Protein AF-A0A2H0W066-F1 (afdb_monomer_lite)

Secondary structure (DSSP, 8-state):
-HHHHHHHHHHHHHHHHHTSS--------PPPHHHHHHHHHHHHHHHHHHHHHH-HHHHHHHHHHHHHHHHHHHHHHHHHHHHHH-SS---SSSSTT-TTSBSBTTB--TT---EE---SSS-----SSGGG--TTS---EE---TTTTT-TBTTSSS--BGGGSTT--S-SS----TT-----GGG--TT---EEEEEETTTTEEEEEE----HIIIIIS-HHHHSSSS-TTSEEEES-SSSS---S--

Organism: NCBI:txid1974526

Foldseek 3Di:
DVVVVVVVVVVVVVVVVVVVPPDPPPPCPDDDPVNVVVVVVVCVVVVVVVCVVPVVVLVVLVVLVVVVVVLLVLVQVQLVLQVVQDPDAFAQLLDPVVQQAAQDALDFAANHEKFKLAAQPDDWQPDQLFQPHDPGGDGYDYQHHNVACFPQCLSHSGNGNSCPRDVGTPDPTRDWRPPQPPPDSPPDDLPGFIKMKHAHRNVGWIKIKGAGDHCVCCPVVQQLVVCPADESGIHMDIPHRRRGHNGPRD

pLDDT: mean 82.99, std 13.24, range [47.25, 98.0]

Structure (mmCIF, N/CA/C/O backbone):
data_AF-A0A2H0W066-F1
#
_entry.id   AF-A0A2H0W066-F1
#
loop_
_atom_site.group_PDB
_atom_site.id
_atom_site.type_symbol
_atom_site.label_atom_id
_atom_site.label_alt_id
_atom_site.label_comp_id
_atom_site.label_asym_id
_atom_site.label_entity_id
_atom_site.label_seq_id
_atom_site.pdbx_PDB_ins_code
_atom_site.Cartn_x
_atom_site.Cartn_y
_atom_site.Cartn_z
_atom_site.occupancy
_atom_site.B_iso_or_equiv
_atom_site.auth_seq_id
_atom_site.auth_comp_id
_atom_site.auth_asym_id
_atom_site.auth_atom_id
_atom_site.pdbx_PDB_model_num
ATOM 1 N N . MET A 1 1 ? -93.832 -31.377 16.277 1.00 67.81 1 MET A N 1
ATOM 2 C CA . MET A 1 1 ? -93.420 -30.287 17.194 1.00 67.81 1 MET A CA 1
ATOM 3 C C . MET A 1 1 ? -92.293 -30.696 18.158 1.00 67.81 1 MET A C 1
ATOM 5 O O . MET A 1 1 ? -91.317 -29.969 18.263 1.00 67.81 1 MET A O 1
ATOM 9 N N . ILE A 1 2 ? -92.353 -31.875 18.796 1.00 76.88 2 ILE A N 1
ATOM 10 C CA . ILE A 1 2 ? -91.375 -32.318 19.820 1.00 76.88 2 ILE A CA 1
ATOM 11 C C . ILE A 1 2 ? -89.953 -32.570 19.267 1.00 76.88 2 ILE A C 1
ATOM 13 O O . ILE A 1 2 ? -88.973 -32.168 19.890 1.00 76.88 2 ILE A O 1
ATOM 17 N N . LYS A 1 3 ? -89.817 -33.154 18.064 1.00 74.88 3 LYS A N 1
ATOM 18 C CA . LYS A 1 3 ? -88.503 -33.450 17.448 1.00 74.88 3 LYS A CA 1
ATOM 19 C C . LYS A 1 3 ? -87.630 -32.205 17.209 1.00 74.88 3 LYS A C 1
ATOM 21 O O . LYS A 1 3 ? -86.420 -32.278 17.397 1.00 74.88 3 LYS A O 1
ATOM 26 N N . ASN A 1 4 ? -88.229 -31.061 16.861 1.00 71.44 4 ASN A N 1
ATOM 27 C CA . ASN A 1 4 ? -87.479 -29.811 16.676 1.00 71.44 4 ASN A CA 1
ATOM 28 C C . ASN A 1 4 ? -86.956 -29.255 18.002 1.00 71.44 4 ASN A C 1
ATOM 30 O O . ASN A 1 4 ? -85.814 -28.814 18.060 1.00 71.44 4 ASN A O 1
ATOM 34 N N . LYS A 1 5 ? -87.747 -29.358 19.074 1.00 77.44 5 LYS A N 1
ATOM 35 C CA . LYS A 1 5 ? -87.365 -28.869 20.405 1.00 77.44 5 LYS A CA 1
ATOM 36 C C . LYS A 1 5 ? -86.164 -29.639 20.973 1.00 77.44 5 LYS A C 1
ATOM 38 O O . LYS A 1 5 ? -85.272 -29.047 21.569 1.00 77.44 5 LYS A O 1
ATOM 43 N N . ILE A 1 6 ? -86.098 -30.948 20.713 1.00 81.81 6 ILE A N 1
ATOM 44 C CA . ILE A 1 6 ? -84.966 -31.805 21.108 1.00 81.81 6 ILE A CA 1
ATOM 45 C C . ILE A 1 6 ? -83.713 -31.487 20.280 1.00 81.81 6 ILE A C 1
ATOM 47 O O . ILE A 1 6 ? -82.622 -31.387 20.836 1.00 81.81 6 ILE A O 1
ATOM 51 N N . LYS A 1 7 ? -83.857 -31.280 18.963 1.00 82.56 7 LYS A N 1
ATOM 52 C CA . LYS A 1 7 ? -82.732 -30.923 18.083 1.00 82.56 7 LYS A CA 1
ATOM 53 C C . LYS A 1 7 ? -82.126 -29.571 18.466 1.00 82.56 7 LYS A C 1
ATOM 55 O O . LYS A 1 7 ? -80.908 -29.445 18.502 1.00 82.56 7 LYS A O 1
ATOM 60 N N . GLU A 1 8 ? -82.963 -28.598 18.812 1.00 82.00 8 GLU A N 1
ATOM 61 C CA . GLU A 1 8 ? -82.522 -27.279 19.267 1.00 82.00 8 GLU A CA 1
ATOM 62 C C . GLU A 1 8 ? -81.831 -27.348 20.639 1.00 82.00 8 GLU A C 1
ATOM 64 O O . GLU A 1 8 ? -80.808 -26.702 20.849 1.00 82.00 8 GLU A O 1
ATOM 69 N N . SER A 1 9 ? -82.322 -28.197 21.550 1.00 80.62 9 SER A N 1
ATOM 70 C CA . SER A 1 9 ? -81.688 -28.412 22.857 1.00 80.62 9 SER A CA 1
ATOM 71 C C . SER A 1 9 ? -80.337 -29.130 22.747 1.00 80.62 9 SER A C 1
ATOM 73 O O . SER A 1 9 ? -79.397 -28.768 23.448 1.00 80.62 9 SER A O 1
ATOM 75 N N . LEU A 1 10 ? -80.206 -30.114 21.849 1.00 81.81 10 LEU A N 1
ATOM 76 C CA . LEU A 1 10 ? -78.934 -30.790 21.556 1.00 81.81 10 LEU A CA 1
ATOM 77 C C . LEU A 1 10 ? -77.941 -29.866 20.849 1.00 81.81 10 LEU A C 1
ATOM 79 O O . LEU A 1 10 ? -76.743 -29.952 21.107 1.00 81.81 10 LEU A O 1
ATOM 83 N N . LEU A 1 11 ? -78.433 -28.982 19.976 1.00 80.88 11 LEU A N 1
ATOM 84 C CA . LEU A 1 11 ? -77.607 -27.970 19.328 1.00 80.88 11 LEU A CA 1
ATOM 85 C C . LEU A 1 11 ? -77.079 -26.977 20.364 1.00 80.88 11 LEU A C 1
ATOM 87 O O . LEU A 1 11 ? -75.885 -26.718 20.370 1.00 80.88 11 LEU A O 1
ATOM 91 N N . LYS A 1 12 ? -77.925 -26.511 21.294 1.00 79.69 12 LYS A N 1
ATOM 92 C CA . LYS A 1 12 ? -77.512 -25.635 22.403 1.00 79.69 12 LYS A CA 1
ATOM 93 C C . LYS A 1 12 ? -76.516 -26.315 23.347 1.00 79.69 12 LYS A C 1
ATOM 95 O O . LYS A 1 12 ? -75.553 -25.677 23.747 1.00 79.69 12 LYS A O 1
ATOM 100 N N . LEU A 1 13 ? -76.685 -27.610 23.630 1.00 79.12 13 LEU A N 1
ATOM 101 C CA . LEU A 1 13 ? -75.750 -28.380 24.462 1.00 79.12 13 LEU A CA 1
ATOM 102 C C . LEU A 1 13 ? -74.400 -28.633 23.763 1.00 79.12 13 LEU A C 1
ATOM 104 O O . LEU A 1 13 ? -73.351 -28.601 24.400 1.00 79.12 13 LEU A O 1
ATOM 108 N N . LYS A 1 14 ? -74.404 -28.881 22.444 1.00 76.62 14 LYS A N 1
ATOM 109 C CA . LYS A 1 14 ? -73.164 -28.967 21.654 1.00 76.62 14 LYS A CA 1
ATOM 110 C C . LYS A 1 14 ? -72.477 -27.609 21.552 1.00 76.62 14 LYS A C 1
ATOM 112 O O . LYS A 1 14 ? -71.261 -27.550 21.671 1.00 76.62 14 LYS A O 1
ATOM 117 N N . LEU A 1 15 ? -73.243 -26.532 21.391 1.00 71.44 15 LEU A N 1
ATOM 118 C CA . LEU A 1 15 ? -72.712 -25.173 21.326 1.00 71.44 15 LEU A CA 1
ATOM 119 C C . LEU A 1 15 ? -72.096 -24.749 22.667 1.00 71.44 15 LEU A C 1
ATOM 121 O O . LEU A 1 15 ? -71.018 -24.167 22.671 1.00 71.44 15 LEU A O 1
ATOM 125 N N . SER A 1 16 ? -72.714 -25.120 23.795 1.00 70.00 16 SER A N 1
ATOM 126 C CA . SER A 1 16 ? -72.159 -24.828 25.121 1.00 70.00 16 SER A CA 1
ATOM 127 C C . SER A 1 16 ? -70.885 -25.624 25.416 1.00 70.00 16 SER A C 1
ATOM 129 O O . SER A 1 16 ? -70.001 -25.114 26.094 1.00 70.00 16 SER A O 1
ATOM 131 N N . LYS A 1 17 ? -70.758 -26.858 24.901 1.00 68.31 17 LYS A N 1
ATOM 132 C CA . LYS A 1 17 ? -69.521 -27.650 25.026 1.00 68.31 17 LYS A CA 1
ATOM 133 C C . LYS A 1 17 ? -68.391 -27.131 24.133 1.00 68.31 17 LYS A C 1
ATOM 135 O O . LYS A 1 17 ? -67.253 -27.113 24.578 1.00 68.31 17 LYS A O 1
ATOM 140 N N . LEU A 1 18 ? -68.699 -26.630 22.934 1.00 62.72 18 LEU A N 1
ATOM 141 C CA . LEU A 1 18 ? -67.694 -26.044 22.033 1.00 62.72 18 LEU A CA 1
ATOM 142 C C . LEU A 1 18 ? -67.142 -24.695 22.525 1.00 62.72 18 LEU A C 1
ATOM 144 O O . LEU A 1 18 ? -66.042 -24.315 22.147 1.00 62.72 18 LEU A O 1
ATOM 148 N N . GLN A 1 19 ? -67.868 -23.981 23.389 1.00 66.25 19 GLN A N 1
ATOM 149 C CA . GLN A 1 19 ? -67.383 -22.742 24.016 1.00 66.25 19 GLN A CA 1
ATOM 150 C C . GLN A 1 19 ? -66.486 -22.985 25.243 1.00 66.25 19 GLN A C 1
ATOM 152 O O . GLN A 1 19 ? -65.900 -22.041 25.762 1.00 66.25 19 GLN A O 1
ATOM 157 N N . SER A 1 20 ? -66.366 -24.235 25.702 1.00 61.94 20 SER A N 1
ATOM 158 C CA . SER A 1 20 ? -65.625 -24.607 26.914 1.00 61.94 20 SER A CA 1
ATOM 159 C C . SER A 1 20 ? -64.227 -25.183 26.641 1.00 61.94 20 SER A C 1
ATOM 161 O O . SER A 1 20 ? -63.466 -25.347 27.588 1.00 61.94 20 SER A O 1
ATOM 163 N N . GLU A 1 21 ? -63.871 -25.502 25.392 1.00 62.16 21 GLU A N 1
ATOM 164 C CA . GLU A 1 21 ? -62.600 -26.176 25.042 1.00 62.16 21 GLU A CA 1
ATOM 165 C C . GLU A 1 21 ? -61.472 -25.215 24.605 1.00 62.16 21 GLU A C 1
ATOM 167 O O . GLU A 1 21 ? -60.414 -25.658 24.173 1.00 62.16 21 GLU A O 1
ATOM 172 N N . GLY A 1 22 ? -61.667 -23.897 24.721 1.00 58.12 22 GLY A N 1
ATOM 173 C CA . GLY A 1 22 ? -60.754 -22.881 24.177 1.00 58.12 22 GLY A CA 1
ATOM 174 C C . GLY A 1 22 ? -60.075 -21.957 25.191 1.00 58.12 22 GLY A C 1
ATOM 175 O O . GLY A 1 22 ? -59.693 -20.855 24.810 1.00 58.12 22 GLY A O 1
ATOM 176 N N . GLN A 1 23 ? -59.945 -22.335 26.465 1.00 61.06 23 GLN A N 1
ATOM 177 C CA . GLN A 1 23 ? -59.201 -21.539 27.450 1.00 61.06 23 GLN A CA 1
ATOM 178 C C . GLN A 1 23 ? -57.880 -22.222 27.798 1.00 61.06 23 GLN A C 1
ATOM 180 O O . GLN A 1 23 ? -57.727 -22.828 28.855 1.00 61.06 23 GLN A O 1
ATOM 185 N N . ASN A 1 24 ? -56.903 -22.084 26.900 1.00 60.44 24 ASN A N 1
ATOM 186 C CA . ASN A 1 24 ? -55.511 -22.088 27.330 1.00 60.44 24 ASN A CA 1
ATOM 187 C C . ASN A 1 24 ? -55.361 -20.867 28.241 1.00 60.44 24 ASN A C 1
ATOM 189 O O . ASN A 1 24 ? -55.348 -19.734 27.758 1.00 60.44 24 ASN A O 1
ATOM 193 N N . THR A 1 25 ? -55.324 -21.080 29.553 1.00 56.91 25 THR A N 1
ATOM 194 C CA . THR A 1 25 ? -54.863 -20.068 30.500 1.00 56.91 25 THR A CA 1
ATOM 195 C C . THR A 1 25 ? -53.392 -19.841 30.197 1.00 56.91 25 THR A C 1
ATOM 197 O O . THR A 1 25 ? -52.517 -20.517 30.732 1.00 56.91 25 THR A O 1
ATOM 200 N N . CYS A 1 26 ? -53.123 -18.927 29.268 1.00 64.19 26 CYS A N 1
ATOM 201 C CA . CYS A 1 26 ? -51.854 -18.237 29.254 1.00 64.19 26 CYS A CA 1
ATOM 202 C C . CYS A 1 26 ? -51.823 -17.520 30.604 1.00 64.19 26 CYS A C 1
ATOM 204 O O . CYS A 1 26 ? -52.557 -16.552 30.801 1.00 64.19 26 CYS A O 1
ATOM 206 N N . GLU A 1 27 ? -51.118 -18.089 31.582 1.00 65.31 27 GLU A N 1
ATOM 207 C CA . GLU A 1 27 ? -50.774 -17.345 32.783 1.00 65.31 27 GLU A CA 1
ATOM 208 C C . GLU A 1 27 ? -50.036 -16.106 32.286 1.00 65.31 27 GLU A C 1
ATOM 210 O O . GLU A 1 27 ? -48.942 -16.208 31.732 1.00 65.31 27 GLU A O 1
ATOM 215 N N . ASP A 1 28 ? -50.683 -14.946 32.386 1.00 65.44 28 ASP A N 1
ATOM 216 C CA . ASP A 1 28 ? -50.042 -13.663 32.140 1.00 65.44 28 ASP A CA 1
ATOM 217 C C . ASP A 1 28 ? -49.064 -13.456 33.298 1.00 65.44 28 ASP A C 1
ATOM 219 O O . ASP A 1 28 ? -49.379 -12.856 34.330 1.00 65.44 28 ASP A O 1
ATOM 223 N N . VAL A 1 29 ? -47.877 -14.048 33.165 1.00 72.25 29 VAL A N 1
ATOM 224 C CA . VAL A 1 29 ? -46.742 -13.796 34.045 1.00 72.25 29 VAL A CA 1
ATOM 225 C C . VAL A 1 29 ? -46.273 -12.379 33.720 1.00 72.25 29 VAL A C 1
ATOM 227 O O . VAL A 1 29 ? -45.401 -12.149 32.887 1.00 72.25 29 VAL A O 1
ATOM 230 N N . GLY A 1 30 ? -46.964 -11.399 34.295 1.00 74.62 30 GLY A N 1
ATOM 231 C CA . GLY A 1 30 ? -46.649 -9.992 34.113 1.00 74.62 30 GLY A CA 1
ATOM 232 C C . GLY A 1 30 ? -45.305 -9.671 34.759 1.00 74.62 30 GLY A C 1
ATOM 233 O O . GLY A 1 30 ? -45.106 -9.932 35.945 1.00 74.62 30 GLY A O 1
ATOM 234 N N . PHE A 1 31 ? -44.392 -9.075 33.992 1.00 79.94 31 PHE A N 1
ATOM 235 C CA . PHE A 1 31 ? -43.156 -8.511 34.532 1.00 79.94 31 PHE A CA 1
ATOM 236 C C . PHE A 1 31 ? -43.483 -7.443 35.577 1.00 79.94 31 PHE A C 1
ATOM 238 O O . PHE A 1 31 ? -44.312 -6.557 35.342 1.00 79.94 31 PHE A O 1
ATOM 245 N N . THR A 1 32 ? -42.825 -7.499 36.735 1.00 91.44 32 THR A N 1
ATOM 246 C CA . THR A 1 32 ? -43.014 -6.459 37.750 1.00 91.44 32 THR A CA 1
ATOM 247 C C . THR A 1 32 ? -42.293 -5.174 37.328 1.00 91.44 32 THR A C 1
ATOM 249 O O . THR A 1 32 ? -41.218 -5.209 36.728 1.00 91.44 32 THR A O 1
ATOM 252 N N . LEU A 1 33 ? -42.851 -4.005 37.666 1.00 90.12 33 LEU A N 1
ATOM 253 C CA . LEU A 1 33 ? -42.189 -2.716 37.401 1.00 90.12 33 LEU A CA 1
ATOM 254 C C . LEU A 1 33 ? -40.812 -2.623 38.081 1.00 90.12 33 LEU A C 1
ATOM 256 O O . LEU A 1 33 ? -39.897 -2.005 37.542 1.00 90.12 33 LEU A O 1
ATOM 260 N N . LEU A 1 34 ? -40.663 -3.258 39.248 1.00 92.75 34 LEU A N 1
ATOM 261 C CA . LEU A 1 34 ? -39.401 -3.331 39.984 1.00 92.75 34 LEU A CA 1
ATOM 262 C C . LEU A 1 34 ? -38.333 -4.104 39.203 1.00 92.75 34 LEU A C 1
ATOM 264 O O . LEU A 1 34 ? -37.177 -3.695 39.156 1.00 92.75 34 LEU A O 1
ATOM 268 N N . GLU A 1 35 ? -38.724 -5.206 38.578 1.00 91.31 35 GLU A N 1
ATOM 269 C CA . GLU A 1 35 ? -37.828 -6.064 37.811 1.00 91.31 35 GLU A CA 1
ATOM 270 C C . GLU A 1 35 ? -37.327 -5.352 36.554 1.00 91.31 35 GLU A C 1
ATOM 272 O O . GLU A 1 35 ? -36.122 -5.323 36.308 1.00 91.31 35 GLU A O 1
ATOM 277 N N . LEU A 1 36 ? -38.209 -4.641 35.842 1.00 91.69 36 LEU A N 1
ATOM 278 C CA . LEU A 1 36 ? -37.788 -3.792 34.725 1.00 91.69 36 LEU A CA 1
ATOM 279 C C . LEU A 1 36 ? -36.849 -2.662 35.186 1.00 91.69 36 LEU A C 1
ATOM 281 O O . LEU A 1 36 ? -35.853 -2.385 34.518 1.00 91.69 36 LEU A O 1
ATOM 285 N N . LEU A 1 37 ? -37.125 -2.039 36.338 1.00 93.31 37 LEU A N 1
ATOM 286 C CA . LEU A 1 37 ? -36.301 -0.961 36.895 1.00 93.31 37 LEU A CA 1
ATOM 287 C C . LEU A 1 37 ? -34.885 -1.437 37.258 1.00 93.31 37 LEU A C 1
ATOM 289 O O . LEU A 1 37 ? -33.902 -0.754 36.960 1.00 93.31 37 LEU A O 1
ATOM 293 N N . ILE A 1 38 ? -34.758 -2.612 37.873 1.00 95.62 38 ILE A N 1
ATOM 294 C CA . ILE A 1 38 ? -33.451 -3.188 38.213 1.00 95.62 38 ILE A CA 1
ATOM 295 C C . ILE A 1 38 ? -32.677 -3.544 36.936 1.00 95.62 38 ILE A C 1
ATOM 297 O O . ILE A 1 38 ? -31.485 -3.250 36.846 1.00 95.62 38 ILE A O 1
ATOM 301 N N . VAL A 1 39 ? -33.343 -4.096 35.918 1.00 96.12 39 VAL A N 1
ATOM 302 C CA . VAL A 1 39 ? -32.704 -4.471 34.647 1.00 96.12 39 VAL A CA 1
ATOM 303 C C . VAL A 1 39 ? -32.132 -3.255 33.920 1.00 96.12 39 VAL A C 1
ATOM 305 O O . VAL A 1 39 ? -30.953 -3.264 33.563 1.00 96.12 39 VAL A O 1
ATOM 308 N N . ILE A 1 40 ? -32.911 -2.180 33.750 1.00 95.62 40 ILE A N 1
ATOM 309 C CA . ILE A 1 40 ? -32.398 -0.964 33.093 1.00 95.62 40 ILE A CA 1
ATOM 310 C C . ILE A 1 40 ? -31.265 -0.317 33.902 1.00 95.62 40 ILE A C 1
ATOM 312 O O . ILE A 1 40 ? -30.329 0.225 33.315 1.00 95.62 40 ILE A O 1
ATOM 316 N N . SER A 1 41 ? -31.302 -0.432 35.236 1.00 96.50 41 SER A N 1
ATOM 317 C CA . SER A 1 41 ? -30.247 0.081 36.120 1.00 96.50 41 SER A CA 1
ATOM 318 C C . SER A 1 41 ? -28.935 -0.687 35.939 1.00 96.50 41 SER A C 1
ATOM 320 O O . SER A 1 41 ? -27.871 -0.080 35.821 1.00 96.50 41 SER A O 1
ATOM 322 N N . ILE A 1 42 ? -28.996 -2.021 35.860 1.00 96.75 42 ILE A N 1
ATOM 323 C CA . ILE A 1 42 ? -27.815 -2.864 35.631 1.00 96.75 42 ILE A CA 1
ATOM 324 C C . ILE A 1 42 ? -27.255 -2.637 34.221 1.00 96.75 42 ILE A C 1
ATOM 326 O O . ILE A 1 42 ? -26.044 -2.472 34.070 1.00 96.75 42 ILE A O 1
ATOM 330 N N . ILE A 1 43 ? -28.114 -2.565 33.197 1.00 96.44 43 ILE A N 1
ATOM 331 C CA . ILE A 1 43 ? -27.689 -2.301 31.813 1.00 96.44 43 ILE A CA 1
ATOM 332 C C . ILE A 1 43 ? -26.985 -0.943 31.714 1.00 96.44 43 ILE A C 1
ATOM 334 O O . ILE A 1 43 ? -25.950 -0.855 31.055 1.00 96.44 43 ILE A O 1
ATOM 338 N N . ALA A 1 44 ? -27.483 0.096 32.392 1.00 95.50 44 ALA A N 1
ATOM 339 C CA . ALA A 1 44 ? -26.849 1.415 32.390 1.00 95.50 44 ALA A CA 1
ATOM 340 C C . ALA A 1 44 ? -25.419 1.378 32.960 1.00 95.50 44 ALA A C 1
ATOM 342 O O . ALA A 1 44 ? -24.500 1.943 32.365 1.00 95.50 44 ALA A O 1
ATOM 343 N N . ILE A 1 45 ? -25.205 0.664 34.071 1.00 95.38 45 ILE A N 1
ATOM 344 C CA . ILE A 1 45 ? -23.879 0.537 34.693 1.00 95.38 45 ILE A CA 1
ATOM 345 C C . ILE A 1 45 ? -22.943 -0.292 33.805 1.00 95.38 45 ILE A C 1
ATOM 347 O O . ILE A 1 45 ? -21.829 0.142 33.517 1.00 95.38 45 ILE A O 1
ATOM 351 N N . LEU A 1 46 ? -23.394 -1.449 33.310 1.00 95.19 46 LEU A N 1
ATOM 352 C CA . LEU A 1 46 ? -22.568 -2.316 32.463 1.00 95.19 46 LEU A CA 1
ATOM 353 C C . LEU A 1 46 ? -22.191 -1.651 31.133 1.00 95.19 46 LEU A C 1
ATOM 355 O O . LEU A 1 46 ? -21.067 -1.819 30.661 1.00 95.19 46 LEU A O 1
ATOM 359 N N . SER A 1 47 ? -23.095 -0.859 30.552 1.00 91.69 47 SER A N 1
ATOM 360 C CA . SER A 1 47 ? -22.856 -0.190 29.267 1.00 91.69 47 SER A CA 1
ATOM 361 C C . SER A 1 47 ? -21.724 0.836 29.341 1.00 91.69 47 SER A C 1
ATOM 363 O O . SER A 1 47 ? -20.941 0.946 28.401 1.00 91.69 47 SER A O 1
ATOM 365 N N . THR A 1 48 ? -21.589 1.562 30.458 1.00 90.06 48 THR A N 1
ATOM 366 C CA . THR A 1 48 ? -20.503 2.548 30.614 1.00 90.06 48 THR A CA 1
ATOM 367 C C . THR A 1 48 ? -19.133 1.877 30.739 1.00 90.06 48 THR A C 1
ATOM 369 O O . THR A 1 48 ? -18.180 2.314 30.095 1.00 90.06 48 THR A O 1
ATOM 372 N N . ILE A 1 49 ? -19.043 0.771 31.487 1.00 91.06 49 ILE A N 1
ATOM 373 C CA . ILE A 1 49 ? -17.806 -0.014 31.644 1.00 91.06 49 ILE A CA 1
ATOM 374 C C . ILE A 1 49 ? -17.367 -0.613 30.301 1.00 91.06 49 ILE A C 1
ATOM 376 O O . ILE A 1 49 ? -16.185 -0.578 29.960 1.00 91.06 49 ILE A O 1
ATOM 380 N N . LEU A 1 50 ? -18.317 -1.125 29.514 1.00 87.19 50 LEU A N 1
ATOM 381 C CA . LEU A 1 50 ? -18.031 -1.789 28.244 1.00 87.19 50 LEU A CA 1
ATOM 382 C C . LEU A 1 50 ? -17.379 -0.855 27.212 1.00 87.19 50 LEU A C 1
ATOM 384 O O . LEU A 1 50 ? -16.446 -1.263 26.525 1.00 87.19 50 LEU A O 1
ATOM 388 N N . ILE A 1 51 ? -17.839 0.397 27.115 1.00 81.88 51 ILE A N 1
ATOM 389 C CA . ILE A 1 51 ? -17.303 1.372 26.149 1.00 81.88 51 ILE A CA 1
ATOM 390 C C . ILE A 1 51 ? -15.843 1.715 26.467 1.00 81.88 51 ILE A C 1
ATOM 392 O O . ILE A 1 51 ? -15.022 1.805 25.554 1.00 81.88 51 ILE A O 1
ATOM 396 N N . ILE A 1 52 ? -15.512 1.864 27.753 1.00 81.06 52 ILE A N 1
ATOM 397 C CA . ILE A 1 52 ? -14.142 2.147 28.202 1.00 81.06 52 ILE A CA 1
ATOM 398 C C . ILE A 1 52 ? -13.235 0.939 27.936 1.00 81.06 52 ILE A C 1
ATOM 400 O O . ILE A 1 52 ? -12.091 1.110 27.525 1.00 81.06 52 ILE A O 1
ATOM 404 N N . ALA A 1 53 ? -13.747 -0.279 28.131 1.00 80.44 53 ALA A N 1
ATOM 405 C CA . ALA A 1 53 ? -12.971 -1.503 27.963 1.00 80.44 53 ALA A CA 1
ATOM 406 C C . ALA A 1 53 ? -12.702 -1.875 26.492 1.00 80.44 53 ALA A C 1
ATOM 408 O O . ALA A 1 53 ? -11.626 -2.384 26.190 1.00 80.44 53 ALA A O 1
ATOM 409 N N . LEU A 1 54 ? -13.659 -1.657 25.580 1.00 80.00 54 LEU A N 1
ATOM 410 C CA . LEU A 1 54 ? -13.567 -2.157 24.199 1.00 80.00 54 LEU A CA 1
ATOM 411 C C . LEU A 1 54 ? -12.947 -1.191 23.184 1.00 80.00 54 LEU A C 1
ATOM 413 O O . LEU A 1 54 ? -12.716 -1.623 22.058 1.00 80.00 54 LEU A O 1
ATOM 417 N N . ASN A 1 55 ? -12.710 0.079 23.538 1.00 88.88 55 ASN A N 1
ATOM 418 C CA . ASN A 1 55 ? -12.209 1.133 22.640 1.00 88.88 55 ASN A CA 1
ATOM 419 C C . ASN A 1 55 ? -12.640 0.923 21.163 1.00 88.88 55 ASN A C 1
ATOM 421 O O . ASN A 1 55 ? -11.836 0.517 20.316 1.00 88.88 55 ASN A O 1
ATOM 425 N N . PRO A 1 56 ? -13.928 1.134 20.834 1.00 89.25 56 PRO A N 1
ATOM 426 C CA . PRO A 1 56 ? -14.478 0.769 19.527 1.00 89.25 56 PRO A CA 1
ATOM 427 C C . PRO A 1 56 ? -13.767 1.468 18.361 1.00 89.25 56 PRO A C 1
ATOM 429 O O . PRO A 1 56 ? -13.653 0.894 17.280 1.00 89.25 56 PRO A O 1
ATOM 432 N N . ALA A 1 57 ? -13.235 2.674 18.582 1.00 91.06 57 ALA A N 1
ATOM 433 C CA . ALA A 1 57 ? -12.444 3.389 17.587 1.00 91.06 57 ALA A CA 1
ATOM 434 C C . ALA A 1 57 ? -11.165 2.622 17.210 1.00 91.06 57 ALA A C 1
ATOM 436 O O . ALA A 1 57 ? -10.843 2.514 16.028 1.00 91.06 57 ALA A O 1
ATOM 437 N N . GLU A 1 58 ? -10.478 2.042 18.194 1.00 94.19 58 GLU A N 1
ATOM 438 C CA . GLU A 1 58 ? -9.276 1.235 17.972 1.00 94.19 58 GLU A CA 1
ATOM 439 C C . GLU A 1 58 ? -9.590 -0.073 17.243 1.00 94.19 58 GLU A C 1
ATOM 441 O O . GLU A 1 58 ? -8.876 -0.462 16.321 1.00 94.19 58 GLU A O 1
ATOM 446 N N . THR A 1 59 ? -10.713 -0.715 17.573 1.00 93.19 59 THR A N 1
ATOM 447 C CA . THR A 1 59 ? -11.163 -1.923 16.861 1.00 93.19 59 THR A CA 1
ATOM 448 C C . THR A 1 59 ? -11.428 -1.638 15.378 1.00 93.19 59 THR A C 1
ATOM 450 O O . THR A 1 59 ? -11.059 -2.437 14.517 1.00 93.19 59 THR A O 1
ATOM 453 N N . LEU A 1 60 ? -12.020 -0.481 15.056 1.00 93.88 60 LEU A N 1
ATOM 454 C CA . LEU A 1 60 ? -12.243 -0.065 13.669 1.00 93.88 60 LEU A CA 1
ATOM 455 C C . LEU A 1 60 ? -10.932 0.253 12.937 1.00 93.88 60 LEU A C 1
ATOM 457 O O . LEU A 1 60 ? -10.788 -0.139 11.780 1.00 93.88 60 LEU A O 1
ATOM 461 N N . LYS A 1 61 ? -9.977 0.924 13.596 1.00 94.62 61 LYS A N 1
ATOM 462 C CA . LYS A 1 61 ? -8.631 1.159 13.043 1.00 94.62 61 LYS A CA 1
ATOM 463 C C . LYS A 1 61 ? -7.929 -0.156 12.726 1.00 94.62 61 LYS A C 1
ATOM 465 O O . LYS A 1 61 ? -7.463 -0.346 11.610 1.00 94.62 61 LYS A O 1
ATOM 470 N N . LYS A 1 62 ? -7.951 -1.100 13.670 1.00 95.44 62 LYS A N 1
ATOM 471 C CA . LYS A 1 62 ? -7.370 -2.433 13.492 1.00 95.44 62 LYS A CA 1
ATOM 472 C C . LYS A 1 62 ? -7.991 -3.175 12.311 1.00 95.44 62 LYS A C 1
ATOM 474 O O . LYS A 1 62 ? -7.271 -3.806 11.548 1.00 95.44 62 LYS A O 1
ATOM 479 N N . ALA A 1 63 ? -9.312 -3.100 12.140 1.00 95.69 63 ALA A N 1
ATOM 480 C CA . ALA A 1 63 ? -9.989 -3.721 11.003 1.00 95.69 63 ALA A CA 1
ATOM 481 C C . ALA A 1 63 ? -9.546 -3.115 9.659 1.00 95.69 63 ALA A C 1
ATOM 483 O O . ALA A 1 63 ? -9.276 -3.866 8.722 1.00 95.69 63 ALA A O 1
ATOM 484 N N . ARG A 1 64 ? -9.415 -1.782 9.576 1.00 96.06 64 ARG A N 1
ATOM 485 C CA . ARG A 1 64 ? -8.890 -1.109 8.376 1.00 96.06 64 ARG A CA 1
ATOM 486 C C . ARG A 1 64 ? -7.436 -1.475 8.104 1.00 96.06 64 ARG A C 1
ATOM 488 O O . ARG A 1 64 ? -7.109 -1.788 6.971 1.00 96.06 64 ARG A O 1
ATOM 495 N N . ASP A 1 65 ? -6.586 -1.525 9.123 1.00 96.75 65 ASP A N 1
ATOM 496 C CA . ASP A 1 65 ? -5.188 -1.935 8.948 1.00 96.75 65 ASP A CA 1
ATOM 497 C C . ASP A 1 65 ? -5.053 -3.393 8.498 1.00 96.75 65 ASP A C 1
ATOM 499 O O . ASP A 1 65 ? -4.218 -3.695 7.653 1.00 96.75 65 ASP A O 1
ATOM 503 N N . VAL A 1 66 ? -5.894 -4.306 8.998 1.00 96.44 66 VAL A N 1
ATOM 504 C CA . VAL A 1 66 ? -5.943 -5.686 8.483 1.00 96.44 66 VAL A CA 1
ATOM 505 C C . VAL A 1 66 ? -6.287 -5.696 6.993 1.00 96.44 66 VAL A C 1
ATOM 507 O O . VAL A 1 66 ? -5.693 -6.472 6.244 1.00 96.44 66 VAL A O 1
ATOM 510 N N . GLN A 1 67 ? -7.198 -4.823 6.554 1.00 96.62 67 GLN A N 1
ATOM 511 C CA . GLN A 1 67 ? -7.489 -4.643 5.135 1.00 96.62 67 GLN A CA 1
ATOM 512 C C . GLN A 1 67 ? -6.274 -4.083 4.378 1.00 96.62 67 GLN A C 1
ATOM 514 O O . GLN A 1 67 ? -5.888 -4.686 3.385 1.00 96.62 67 GLN A O 1
ATOM 519 N N . ARG A 1 68 ? -5.599 -3.034 4.874 1.00 96.19 68 ARG A N 1
ATOM 520 C CA . ARG A 1 68 ? -4.374 -2.480 4.256 1.00 96.19 68 ARG A CA 1
ATOM 521 C C . ARG A 1 68 ? -3.279 -3.524 4.072 1.00 96.19 68 ARG A C 1
ATOM 523 O O . ARG A 1 68 ? -2.683 -3.625 3.006 1.00 96.19 68 ARG A O 1
ATOM 530 N N . LEU A 1 69 ? -3.027 -4.335 5.098 1.00 96.56 69 LEU A N 1
ATOM 531 C CA . LEU A 1 69 ? -2.031 -5.406 5.043 1.00 96.56 69 LEU A CA 1
ATOM 532 C C . LEU A 1 69 ? -2.394 -6.460 3.985 1.00 96.56 69 LEU A C 1
ATOM 534 O O . LEU A 1 69 ? -1.519 -6.928 3.257 1.00 96.56 69 LEU A O 1
ATOM 538 N N . ALA A 1 70 ? -3.675 -6.828 3.886 1.00 97.50 70 ALA A N 1
ATOM 539 C CA . ALA A 1 70 ? -4.158 -7.761 2.871 1.00 97.50 70 ALA A CA 1
ATOM 540 C C . ALA A 1 70 ? -4.077 -7.166 1.455 1.00 97.50 70 ALA A C 1
ATOM 542 O O . ALA A 1 70 ? -3.640 -7.851 0.529 1.00 97.50 70 ALA A O 1
ATOM 543 N N . ASP A 1 71 ? -4.440 -5.892 1.307 1.00 97.38 71 ASP A N 1
ATOM 544 C CA . ASP A 1 71 ? -4.373 -5.125 0.065 1.00 97.38 71 ASP A CA 1
ATOM 545 C C . ASP A 1 71 ? -2.930 -5.068 -0.455 1.00 97.38 71 ASP A C 1
ATOM 547 O O . ASP A 1 71 ? -2.659 -5.489 -1.582 1.00 97.38 71 ASP A O 1
ATOM 551 N N . LEU A 1 72 ? -1.975 -4.650 0.383 1.00 97.25 72 LEU A N 1
ATOM 552 C CA . LEU A 1 72 ? -0.555 -4.608 0.022 1.00 97.25 72 LEU A CA 1
ATOM 553 C C . LEU A 1 72 ? -0.008 -6.001 -0.312 1.00 97.25 72 LEU A C 1
ATOM 555 O O . LEU A 1 72 ? 0.720 -6.160 -1.292 1.00 97.25 72 LEU A O 1
ATOM 559 N N . ALA A 1 73 ? -0.387 -7.041 0.436 1.00 97.75 73 ALA A N 1
ATOM 560 C CA . ALA A 1 73 ? 0.025 -8.410 0.128 1.00 97.75 73 ALA A CA 1
ATOM 561 C C . ALA A 1 73 ? -0.504 -8.891 -1.239 1.00 97.75 73 ALA A C 1
ATOM 563 O O . ALA A 1 73 ? 0.221 -9.558 -1.990 1.00 97.75 73 ALA A O 1
ATOM 564 N N . ALA A 1 74 ? -1.745 -8.536 -1.586 1.00 98.00 74 ALA A N 1
ATOM 565 C CA . ALA A 1 74 ? -2.344 -8.853 -2.878 1.00 98.00 74 ALA A CA 1
ATOM 566 C C . ALA A 1 74 ? -1.635 -8.111 -4.023 1.00 98.00 74 ALA A C 1
ATOM 568 O O . ALA A 1 74 ? -1.251 -8.742 -5.010 1.00 98.00 74 ALA A O 1
ATOM 569 N N . VAL A 1 75 ? -1.378 -6.807 -3.863 1.00 97.88 75 VAL A N 1
ATOM 570 C CA . VAL A 1 75 ? -0.647 -5.990 -4.848 1.00 97.88 75 V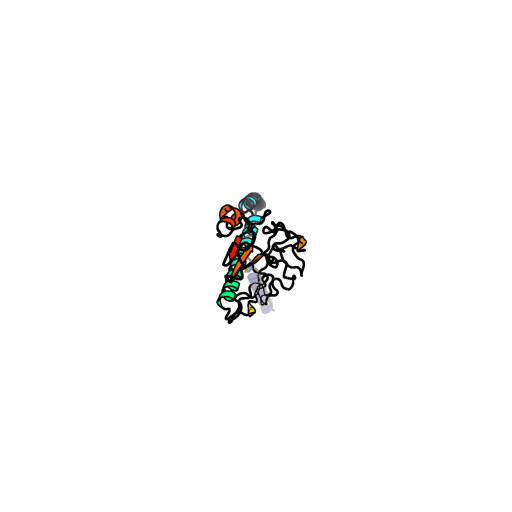AL A CA 1
ATOM 571 C C . VAL A 1 75 ? 0.781 -6.500 -5.034 1.00 97.88 75 VAL A C 1
ATOM 573 O O . VAL A 1 75 ? 1.202 -6.737 -6.167 1.00 97.88 75 VAL A O 1
ATOM 576 N N . LYS A 1 76 ? 1.506 -6.778 -3.942 1.00 97.75 76 LYS A N 1
ATOM 577 C CA . LYS A 1 76 ? 2.851 -7.369 -3.990 1.00 97.75 76 LYS A CA 1
ATOM 578 C C . LYS A 1 76 ? 2.861 -8.662 -4.797 1.00 97.75 76 LYS A C 1
ATOM 580 O O . LYS A 1 76 ? 3.730 -8.856 -5.648 1.00 97.75 76 LYS A O 1
ATOM 585 N N . THR A 1 77 ? 1.900 -9.545 -4.537 1.00 97.81 77 THR A N 1
ATOM 586 C CA . THR A 1 77 ? 1.782 -10.826 -5.244 1.00 97.81 77 THR A CA 1
ATOM 587 C C . THR A 1 77 ? 1.491 -10.605 -6.728 1.00 97.81 77 THR A C 1
ATOM 589 O O . THR A 1 77 ? 2.146 -11.215 -7.571 1.00 97.81 77 THR A O 1
ATOM 592 N N . ALA A 1 78 ? 0.570 -9.699 -7.061 1.00 97.25 78 ALA A N 1
ATOM 593 C CA . ALA A 1 78 ? 0.202 -9.387 -8.438 1.00 97.25 78 ALA A CA 1
ATOM 594 C C . ALA A 1 78 ? 1.379 -8.847 -9.260 1.00 97.25 78 ALA A C 1
ATOM 596 O O . ALA A 1 78 ? 1.658 -9.355 -10.348 1.00 97.25 78 ALA A O 1
ATOM 597 N N . ILE A 1 79 ? 2.116 -7.879 -8.714 1.00 96.62 79 ILE A N 1
ATOM 598 C CA . ILE A 1 79 ? 3.284 -7.292 -9.382 1.00 96.62 79 ILE A CA 1
ATOM 599 C C . ILE A 1 79 ? 4.424 -8.319 -9.478 1.00 96.62 79 ILE A C 1
ATOM 601 O O . ILE A 1 79 ? 5.076 -8.422 -10.514 1.00 96.62 79 ILE A O 1
ATOM 605 N N . SER A 1 80 ? 4.626 -9.150 -8.451 1.00 96.44 80 SER A N 1
ATOM 606 C CA . SER A 1 80 ? 5.623 -10.235 -8.496 1.00 96.44 80 SER A CA 1
ATOM 607 C C . SER A 1 80 ? 5.304 -11.269 -9.584 1.00 96.44 80 SER A C 1
ATOM 609 O O . SER A 1 80 ? 6.200 -11.736 -10.292 1.00 96.44 80 SER A O 1
ATOM 611 N N . ILE A 1 81 ? 4.024 -11.615 -9.767 1.00 95.75 81 ILE A N 1
ATOM 612 C CA . ILE A 1 81 ? 3.581 -12.485 -10.865 1.00 95.75 81 ILE A CA 1
ATOM 613 C C . ILE A 1 81 ? 3.827 -11.803 -12.215 1.00 95.75 81 ILE A C 1
ATOM 615 O O . ILE A 1 81 ? 4.341 -12.447 -13.123 1.00 95.75 81 ILE A O 1
ATOM 619 N N . TYR A 1 82 ? 3.537 -10.507 -12.347 1.00 94.94 82 TYR A N 1
ATOM 620 C CA . TYR A 1 82 ? 3.851 -9.751 -13.563 1.00 94.94 82 TYR A CA 1
ATOM 621 C C . TYR A 1 82 ? 5.345 -9.792 -13.914 1.00 94.94 82 TYR A C 1
ATOM 623 O O . TYR A 1 82 ? 5.698 -10.157 -15.036 1.00 94.94 82 TYR A O 1
ATOM 631 N N . ILE A 1 83 ? 6.220 -9.499 -12.947 1.00 94.19 83 ILE A N 1
ATOM 632 C CA . ILE A 1 83 ? 7.682 -9.524 -13.113 1.00 94.19 83 ILE A CA 1
ATOM 633 C C . ILE A 1 83 ? 8.162 -10.907 -13.567 1.00 94.19 83 ILE A C 1
ATOM 635 O O . ILE A 1 83 ? 8.974 -11.015 -14.482 1.00 94.19 83 ILE A O 1
ATOM 639 N N . THR A 1 84 ? 7.647 -11.974 -12.953 1.00 93.50 84 THR A N 1
ATOM 640 C CA . THR A 1 84 ? 8.073 -13.353 -13.252 1.00 93.50 84 THR A CA 1
ATOM 641 C C . THR A 1 84 ? 7.455 -13.932 -14.527 1.00 93.50 84 THR A C 1
ATOM 643 O O . THR A 1 84 ? 8.014 -14.865 -15.101 1.00 93.50 84 THR A O 1
ATOM 646 N N . ASN A 1 85 ? 6.320 -13.398 -14.988 1.00 91.81 85 ASN A N 1
ATOM 647 C CA . ASN A 1 85 ? 5.644 -13.833 -16.212 1.00 91.81 85 ASN A CA 1
ATOM 648 C C . ASN A 1 85 ? 6.136 -13.100 -17.472 1.00 91.81 85 ASN A C 1
ATOM 650 O O . ASN A 1 85 ? 5.919 -13.584 -18.583 1.00 91.81 85 ASN A O 1
ATOM 654 N N . ALA A 1 86 ? 6.789 -11.946 -17.320 1.00 81.44 86 ALA A N 1
ATOM 655 C CA . ALA A 1 86 ? 7.263 -11.148 -18.442 1.00 81.44 86 ALA A CA 1
ATOM 656 C C . ALA A 1 86 ? 8.269 -11.926 -19.314 1.00 81.44 86 ALA A C 1
ATOM 658 O O . ALA A 1 86 ? 9.325 -12.357 -18.859 1.00 81.44 86 ALA A O 1
ATOM 659 N N . THR A 1 87 ? 7.952 -12.089 -20.602 1.00 73.38 87 THR A N 1
ATOM 660 C CA . THR A 1 87 ? 8.759 -12.884 -21.550 1.00 73.38 87 THR A CA 1
ATOM 661 C C . THR A 1 87 ? 9.865 -12.094 -22.250 1.00 73.38 87 THR A C 1
ATOM 663 O O . THR A 1 87 ? 10.642 -12.667 -23.012 1.00 73.38 87 THR A O 1
ATOM 666 N N . SER A 1 88 ? 9.912 -10.776 -22.065 1.00 74.25 88 SER A N 1
ATOM 667 C CA . SER A 1 88 ? 10.916 -9.912 -22.688 1.00 74.25 88 SER A CA 1
ATOM 668 C C . SER A 1 88 ? 11.273 -8.750 -21.771 1.00 74.25 88 SER A C 1
ATOM 670 O O . SER A 1 88 ? 12.245 -8.825 -21.027 1.00 74.25 88 SER A O 1
ATOM 672 N N . THR A 1 89 ? 10.465 -7.698 -21.803 1.00 82.38 89 THR A N 1
ATOM 673 C CA . THR A 1 89 ? 10.722 -6.445 -21.101 1.00 82.38 89 THR A CA 1
ATOM 674 C C . THR A 1 89 ? 9.702 -6.268 -19.988 1.00 82.38 89 THR A C 1
ATOM 676 O O . THR A 1 89 ? 8.501 -6.453 -20.200 1.00 82.38 89 THR A O 1
ATOM 679 N N . ILE A 1 90 ? 10.194 -5.910 -18.806 1.00 89.38 90 ILE A N 1
ATOM 680 C CA . ILE A 1 90 ? 9.376 -5.587 -17.642 1.00 89.38 90 ILE A CA 1
ATOM 681 C C . ILE A 1 90 ? 9.185 -4.071 -17.623 1.00 89.38 90 ILE A C 1
ATOM 683 O O . ILE A 1 90 ? 10.152 -3.313 -17.637 1.00 89.38 90 ILE A O 1
ATOM 687 N N . TYR A 1 91 ? 7.928 -3.643 -17.580 1.00 90.69 91 TYR A N 1
ATOM 688 C CA . TYR A 1 91 ? 7.554 -2.232 -17.528 1.00 90.69 91 TYR A CA 1
ATOM 689 C C . TYR A 1 91 ? 6.926 -1.958 -16.169 1.00 90.69 91 TYR A C 1
ATOM 691 O O . TYR A 1 91 ? 5.761 -2.304 -15.957 1.00 90.69 91 TYR A O 1
ATOM 699 N N . LEU A 1 92 ? 7.725 -1.429 -15.241 1.00 91.94 92 LEU A N 1
ATOM 700 C CA . LEU A 1 92 ? 7.292 -1.155 -13.867 1.00 91.94 92 LEU A CA 1
ATOM 701 C C . LEU A 1 92 ? 6.707 0.249 -13.694 1.00 91.94 92 LEU A C 1
ATOM 703 O O . LEU A 1 92 ? 5.897 0.451 -12.803 1.00 91.94 92 LEU A O 1
ATOM 707 N N . SER A 1 93 ? 7.034 1.193 -14.578 1.00 89.00 93 SER A N 1
ATOM 708 C CA . SER A 1 93 ? 6.454 2.543 -14.585 1.00 89.00 93 SER A CA 1
ATOM 709 C C . SER A 1 93 ? 5.454 2.801 -15.717 1.00 89.00 93 SER A C 1
ATOM 711 O O . SER A 1 93 ? 5.131 3.950 -16.009 1.00 89.00 93 SER A O 1
ATOM 713 N N . GLY A 1 94 ? 4.962 1.745 -16.371 1.00 83.44 94 GLY A N 1
ATOM 714 C CA . GLY A 1 94 ? 3.946 1.827 -17.430 1.00 83.44 94 GLY A CA 1
ATOM 715 C C . GLY A 1 94 ? 4.436 2.349 -18.784 1.00 83.44 94 GLY A C 1
ATOM 716 O O . GLY A 1 94 ? 3.808 2.064 -19.802 1.00 83.44 94 GLY A O 1
ATOM 717 N N . ASP A 1 95 ? 5.573 3.046 -18.835 1.00 78.69 95 ASP A N 1
ATOM 718 C CA . ASP A 1 95 ? 6.231 3.457 -20.075 1.00 78.69 95 ASP A CA 1
ATOM 719 C C . ASP A 1 95 ? 7.159 2.368 -20.631 1.00 78.69 95 ASP A C 1
ATOM 721 O O . ASP A 1 95 ? 7.724 1.572 -19.883 1.00 78.69 95 ASP A O 1
ATOM 725 N N . GLU A 1 96 ? 7.372 2.366 -21.953 1.00 72.62 96 GLU A N 1
ATOM 726 C CA . GLU A 1 96 ? 8.184 1.353 -22.646 1.00 72.62 96 GLU A CA 1
ATOM 727 C C . GLU A 1 96 ? 9.688 1.381 -22.293 1.00 72.62 96 GLU A C 1
ATOM 729 O O . GLU A 1 96 ? 10.466 0.541 -22.749 1.00 72.62 96 GLU A O 1
ATOM 734 N N . THR A 1 97 ? 10.118 2.345 -21.486 1.00 69.81 97 THR A N 1
ATOM 735 C CA . THR A 1 97 ? 11.527 2.594 -21.174 1.00 69.81 97 THR A CA 1
ATOM 736 C C . THR A 1 97 ? 11.832 2.586 -19.677 1.00 69.81 97 THR A C 1
ATOM 738 O O . THR A 1 97 ? 12.978 2.814 -19.300 1.00 69.81 97 THR A O 1
ATOM 741 N N . SER A 1 98 ? 10.840 2.297 -18.828 1.00 73.00 98 SER A N 1
ATOM 742 C CA . SER A 1 98 ? 10.931 2.355 -17.364 1.00 73.00 98 SER A CA 1
ATOM 743 C C . SER A 1 98 ? 11.588 3.646 -16.831 1.00 73.00 98 SER A C 1
ATOM 745 O O . SER A 1 98 ? 12.315 3.624 -15.837 1.00 73.00 98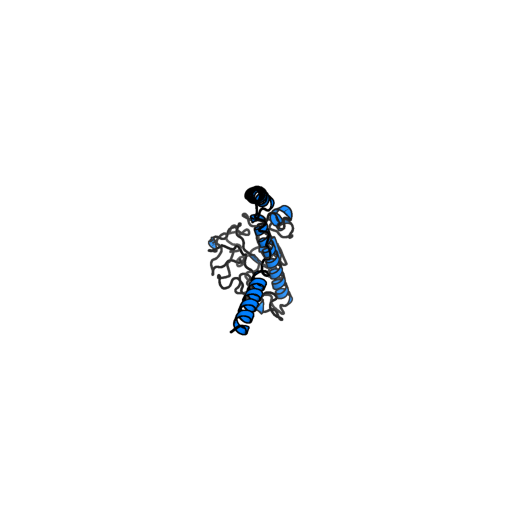 SER A O 1
ATOM 747 N N . THR A 1 99 ? 11.366 4.778 -17.511 1.00 81.81 99 THR A N 1
ATOM 748 C CA . THR A 1 99 ? 12.072 6.062 -17.283 1.00 81.81 99 THR A CA 1
ATOM 749 C C . THR A 1 99 ? 11.697 6.765 -15.986 1.00 81.81 99 THR A C 1
ATOM 751 O O . THR A 1 99 ? 12.291 7.787 -15.649 1.00 81.81 99 THR A O 1
ATOM 754 N N . HIS A 1 100 ? 10.711 6.232 -15.270 1.00 88.06 100 HIS A N 1
ATOM 755 C CA . HIS A 1 100 ? 10.251 6.772 -13.997 1.00 88.06 100 HIS A CA 1
ATOM 756 C C . HIS A 1 100 ? 10.580 5.874 -12.803 1.00 88.06 100 HIS A C 1
ATOM 758 O O . HIS A 1 100 ? 10.107 6.140 -11.697 1.00 88.06 100 HIS A O 1
ATOM 764 N N . CYS A 1 101 ? 11.355 4.814 -13.031 1.00 89.69 101 CYS A N 1
ATOM 765 C CA . CYS A 1 101 ? 11.906 3.967 -11.987 1.00 89.69 101 CYS A CA 1
ATOM 766 C C . CYS A 1 101 ? 13.348 4.373 -11.686 1.00 89.69 101 CYS A C 1
ATOM 768 O O . CYS A 1 101 ? 14.144 4.570 -12.607 1.00 89.69 101 CYS A O 1
ATOM 770 N N . GLN A 1 102 ? 13.714 4.33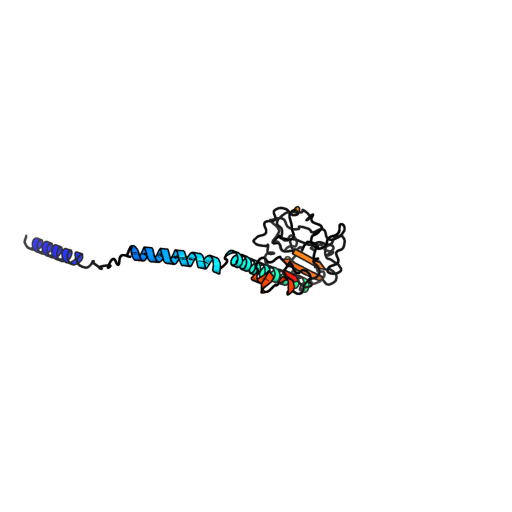4 -10.406 1.00 89.75 102 GLN A N 1
ATOM 771 C CA . GLN A 1 102 ? 15.089 4.542 -9.970 1.00 89.75 102 GLN A CA 1
ATOM 772 C C . GLN A 1 102 ? 16.040 3.547 -10.644 1.00 89.75 102 GLN A C 1
ATOM 774 O O . GLN A 1 102 ? 15.683 2.419 -10.988 1.00 89.75 102 GLN A O 1
ATOM 779 N N . THR A 1 103 ? 17.304 3.931 -10.786 1.00 91.44 103 THR A N 1
ATOM 780 C CA . THR A 1 103 ? 18.362 2.998 -11.219 1.00 91.44 103 THR A CA 1
ATOM 781 C C . THR A 1 103 ? 19.092 2.368 -10.034 1.00 91.44 103 THR A C 1
ATOM 783 O O . THR A 1 103 ? 19.640 1.272 -10.160 1.00 91.44 103 THR A O 1
ATOM 786 N N . THR A 1 104 ? 19.067 3.031 -8.875 1.00 90.75 104 THR A N 1
ATOM 787 C CA . THR A 1 104 ? 19.631 2.583 -7.595 1.00 90.75 104 THR A CA 1
ATOM 788 C C . THR A 1 104 ? 18.635 2.916 -6.492 1.00 90.75 104 THR A C 1
ATOM 790 O O . THR A 1 104 ? 18.241 4.071 -6.381 1.00 90.75 104 THR A O 1
ATOM 793 N N . SER A 1 105 ? 18.247 1.924 -5.693 1.00 90.25 105 SER A N 1
ATOM 794 C CA . SER A 1 105 ? 17.249 2.076 -4.629 1.00 90.25 105 SER A CA 1
ATOM 795 C C . SER A 1 105 ? 17.641 3.167 -3.630 1.00 90.25 105 SER A C 1
ATOM 797 O O . SER A 1 105 ? 18.814 3.300 -3.265 1.00 90.25 105 SER A O 1
ATOM 799 N N . GLY A 1 106 ? 16.670 3.990 -3.247 1.00 83.69 106 GLY A N 1
ATOM 800 C CA . GLY A 1 106 ? 16.827 5.113 -2.325 1.00 83.69 106 GLY A CA 1
ATOM 801 C C . GLY A 1 106 ? 17.580 6.302 -2.922 1.00 83.69 106 GLY A C 1
ATOM 802 O O . GLY A 1 106 ? 17.817 7.294 -2.234 1.00 83.69 106 GLY A O 1
ATOM 803 N N . THR A 1 107 ? 17.977 6.225 -4.197 1.00 84.75 107 THR A N 1
ATOM 804 C CA . THR A 1 107 ? 18.669 7.302 -4.909 1.00 84.75 107 THR A CA 1
ATOM 805 C C . THR A 1 107 ? 17.820 7.752 -6.080 1.00 84.75 107 THR A C 1
ATOM 807 O O . THR A 1 107 ? 17.846 7.162 -7.160 1.00 84.75 107 THR A O 1
ATOM 810 N N . TYR A 1 108 ? 17.098 8.841 -5.869 1.00 81.44 108 TYR A N 1
ATOM 811 C CA . TYR A 1 108 ? 16.313 9.453 -6.923 1.00 81.44 108 TYR A CA 1
ATOM 812 C C . TYR A 1 108 ? 17.215 10.106 -7.981 1.00 81.44 108 TYR A C 1
ATOM 814 O O . TYR A 1 108 ? 18.296 10.634 -7.685 1.00 81.44 108 TYR A O 1
ATOM 822 N N . ALA A 1 109 ? 16.745 10.093 -9.222 1.00 81.00 109 ALA A N 1
ATOM 823 C CA . ALA A 1 109 ? 17.220 10.882 -10.345 1.00 81.00 109 ALA A CA 1
ATOM 824 C C . ALA A 1 109 ? 16.082 11.727 -10.948 1.00 81.00 109 ALA A C 1
ATOM 826 O O . ALA A 1 109 ? 14.891 11.506 -10.718 1.00 81.00 109 ALA A O 1
ATOM 827 N N . SER A 1 110 ? 16.453 12.702 -11.783 1.00 79.25 110 SER A N 1
ATOM 828 C CA . SER A 1 110 ? 15.475 13.492 -12.533 1.00 79.25 110 SER A CA 1
ATOM 829 C C . SER A 1 110 ? 14.613 12.585 -13.416 1.00 79.25 110 SER A C 1
ATOM 831 O O . SER A 1 110 ? 15.137 11.884 -14.279 1.00 79.25 110 SER A O 1
ATOM 833 N N . GLY A 1 111 ? 13.295 12.637 -13.215 1.00 79.50 111 GLY A N 1
ATOM 834 C CA . GLY A 1 111 ? 12.324 11.823 -13.950 1.00 79.50 111 GLY A CA 1
ATOM 835 C C . GLY A 1 111 ? 11.739 10.666 -13.143 1.00 79.50 111 GLY A C 1
ATOM 836 O O . GLY A 1 111 ? 10.665 10.193 -13.522 1.00 79.50 111 GLY A O 1
ATOM 837 N N . ASP A 1 112 ? 12.368 10.283 -12.028 1.00 84.06 112 ASP A N 1
ATOM 838 C CA . ASP A 1 112 ? 11.845 9.271 -11.108 1.00 84.06 112 ASP A CA 1
ATOM 839 C C . ASP A 1 112 ? 10.560 9.746 -10.429 1.00 84.06 112 ASP A C 1
ATOM 841 O O . ASP A 1 112 ? 10.347 10.946 -10.204 1.00 84.06 112 ASP A O 1
ATOM 845 N N . ARG A 1 113 ? 9.682 8.789 -10.119 1.00 83.50 113 ARG A N 1
ATOM 846 C CA . ARG A 1 113 ? 8.328 9.056 -9.630 1.00 83.50 113 ARG A CA 1
ATOM 847 C C . ARG A 1 113 ? 7.963 8.154 -8.458 1.00 83.50 113 ARG A C 1
ATOM 849 O O . ARG A 1 113 ? 8.275 6.966 -8.463 1.00 83.50 113 ARG A O 1
ATOM 856 N N . VAL A 1 114 ? 7.214 8.725 -7.519 1.00 86.12 114 VAL A N 1
ATOM 857 C CA . VAL A 1 114 ? 6.442 7.990 -6.509 1.00 86.12 114 VAL A CA 1
ATOM 858 C C . VAL A 1 114 ? 4.970 8.164 -6.851 1.00 86.12 114 VAL A C 1
ATOM 860 O O . VAL A 1 114 ? 4.518 9.291 -7.061 1.00 86.12 114 VAL A O 1
ATOM 863 N N . TYR A 1 115 ? 4.250 7.053 -6.946 1.00 86.69 115 TYR A N 1
ATOM 864 C CA . TYR A 1 115 ? 2.857 6.996 -7.363 1.00 86.69 115 TYR A CA 1
ATOM 865 C C . TYR A 1 115 ? 1.955 6.827 -6.144 1.00 86.69 115 TYR A C 1
ATOM 867 O O . TYR A 1 115 ? 2.237 5.991 -5.293 1.00 86.69 115 TYR A O 1
ATOM 875 N N . TYR A 1 116 ? 0.861 7.585 -6.076 1.00 86.19 116 TYR A N 1
ATOM 876 C CA . TYR A 1 116 ? -0.047 7.602 -4.925 1.00 86.19 116 TYR A CA 1
ATOM 877 C C . TYR A 1 116 ? -1.457 7.130 -5.302 1.00 86.19 116 TYR A C 1
ATOM 879 O O . TYR A 1 116 ? -2.006 7.552 -6.326 1.00 86.19 116 TYR A O 1
ATOM 887 N N . SER A 1 117 ? -2.086 6.326 -4.438 1.00 86.44 117 SER A N 1
ATOM 888 C CA . SER A 1 117 ? -3.463 5.833 -4.584 1.00 86.44 117 SER A CA 1
ATOM 889 C C . SER A 1 117 ? -4.509 6.901 -4.242 1.00 86.44 117 SER A C 1
ATOM 891 O O . SER A 1 117 ? -5.341 6.716 -3.355 1.00 86.44 117 SER A O 1
ATOM 893 N N . VAL A 1 118 ? -4.461 8.050 -4.909 1.00 78.31 118 VAL A N 1
ATOM 894 C CA . VAL A 1 118 ? -5.352 9.199 -4.683 1.00 78.31 118 VAL A CA 1
ATOM 895 C C . VAL A 1 118 ? -6.228 9.464 -5.895 1.00 78.31 118 VAL A C 1
ATOM 897 O O . VAL A 1 118 ? -5.791 9.330 -7.032 1.00 78.31 118 VAL A O 1
ATOM 900 N N . SER A 1 119 ? -7.468 9.875 -5.652 1.00 64.69 119 SER A N 1
ATOM 901 C CA . SER A 1 119 ? -8.531 9.910 -6.649 1.00 64.69 119 SER A CA 1
ATOM 902 C C . SER A 1 119 ? -8.689 11.308 -7.278 1.00 64.69 119 SER A C 1
ATOM 904 O O . SER A 1 119 ? -9.651 12.021 -7.001 1.00 64.69 119 SER A O 1
ATOM 906 N N . GLN A 1 120 ? -7.733 11.756 -8.093 1.00 64.38 120 GLN A N 1
ATOM 907 C CA . GLN A 1 120 ? -7.792 13.038 -8.813 1.00 64.38 120 GLN A CA 1
ATOM 908 C C . GLN A 1 120 ? -6.842 13.041 -10.024 1.00 64.38 120 GLN A C 1
ATOM 910 O O . GLN A 1 120 ? -5.734 12.528 -10.000 1.00 64.38 120 GLN A O 1
ATOM 915 N N . ALA A 1 121 ? -7.289 13.612 -11.137 1.00 53.06 121 ALA A N 1
ATOM 916 C CA . ALA A 1 121 ? -6.494 13.632 -12.357 1.00 53.06 121 ALA A CA 1
ATOM 917 C C . ALA A 1 121 ? -5.311 14.607 -12.255 1.00 53.06 121 ALA A C 1
ATOM 919 O O . ALA A 1 121 ? -5.528 15.801 -12.056 1.00 53.06 121 ALA A O 1
ATOM 920 N N . GLY A 1 122 ? -4.094 14.128 -12.525 1.00 55.19 122 GLY A N 1
ATOM 921 C CA . GLY A 1 122 ? -3.068 14.918 -13.217 1.00 55.19 122 GLY A CA 1
ATOM 922 C C . GLY A 1 122 ? -2.494 16.148 -12.506 1.00 55.19 122 GLY A C 1
ATOM 923 O O . GLY A 1 122 ? -1.949 17.019 -13.185 1.00 55.19 122 GLY A O 1
ATOM 924 N N . THR A 1 123 ? -2.574 16.245 -11.179 1.00 58.16 123 THR A N 1
ATOM 925 C CA . THR A 1 123 ? -1.842 17.267 -10.411 1.00 58.16 123 THR A CA 1
ATOM 926 C C . THR A 1 123 ? -0.659 16.641 -9.685 1.00 58.16 123 THR A C 1
ATOM 928 O O . THR A 1 123 ? -0.833 15.704 -8.917 1.00 58.16 123 THR A O 1
ATOM 931 N N . SER A 1 124 ? 0.554 17.149 -9.913 1.00 64.50 124 SER A N 1
ATOM 932 C CA . SER A 1 124 ? 1.726 16.749 -9.127 1.00 64.50 124 SER A CA 1
ATOM 933 C C . SER A 1 124 ? 1.518 17.099 -7.656 1.00 64.50 124 SER A C 1
ATOM 935 O O . SER A 1 124 ? 0.979 18.164 -7.340 1.00 64.50 124 SER A O 1
ATOM 937 N N . ILE A 1 125 ? 1.970 16.224 -6.762 1.00 69.00 125 ILE A N 1
ATOM 938 C CA . ILE A 1 125 ? 2.079 16.558 -5.345 1.00 69.00 125 ILE A CA 1
ATOM 939 C C . ILE A 1 125 ? 3.207 17.593 -5.250 1.00 69.00 125 ILE A C 1
ATOM 941 O O . ILE A 1 125 ? 4.302 17.400 -5.777 1.00 69.00 125 ILE A O 1
ATOM 945 N N . THR A 1 126 ? 2.905 18.756 -4.680 1.00 61.09 126 THR A N 1
ATOM 946 C CA . THR A 1 126 ? 3.833 19.900 -4.646 1.00 61.09 126 THR A CA 1
ATOM 947 C C . THR A 1 126 ? 4.732 19.906 -3.417 1.00 61.09 126 THR A C 1
ATOM 949 O O . THR A 1 126 ? 5.627 20.744 -3.324 1.00 61.09 126 THR A O 1
ATOM 952 N N . ASP A 1 127 ? 4.479 19.011 -2.466 1.00 62.38 127 ASP A N 1
ATOM 953 C CA . ASP A 1 127 ? 5.287 18.872 -1.266 1.00 62.38 127 ASP A CA 1
ATOM 954 C C . ASP A 1 127 ? 6.591 18.138 -1.594 1.00 62.38 127 ASP A C 1
ATOM 956 O O . ASP A 1 127 ? 6.616 16.933 -1.833 1.00 62.38 127 ASP A O 1
ATOM 960 N N . THR A 1 128 ? 7.681 18.900 -1.638 1.00 59.22 128 THR A N 1
ATOM 961 C CA . THR A 1 128 ? 9.026 18.385 -1.909 1.00 59.22 128 THR A CA 1
ATOM 962 C C . THR A 1 128 ? 9.716 17.827 -0.666 1.00 59.22 128 THR A C 1
ATOM 964 O O . THR A 1 128 ? 10.839 17.358 -0.780 1.00 59.22 128 THR A O 1
ATOM 967 N N . THR A 1 129 ? 9.121 17.937 0.527 1.00 62.03 129 THR A N 1
ATOM 968 C CA . THR A 1 129 ? 9.719 17.436 1.782 1.00 62.03 129 THR A CA 1
ATOM 969 C C . THR A 1 129 ? 9.401 15.962 2.042 1.00 62.03 129 THR A C 1
ATOM 971 O O . THR A 1 129 ? 10.128 15.270 2.765 1.00 62.03 129 THR A O 1
ATOM 974 N N . ILE A 1 130 ? 8.355 15.473 1.378 1.00 66.00 130 ILE A N 1
ATOM 975 C CA . ILE A 1 130 ? 7.959 14.073 1.309 1.00 66.00 130 ILE A CA 1
ATOM 976 C C . ILE A 1 130 ? 9.057 13.265 0.594 1.00 66.00 130 ILE A C 1
ATOM 978 O O . ILE A 1 130 ? 9.626 13.702 -0.406 1.00 66.00 130 ILE A O 1
ATOM 982 N N . ASP A 1 131 ? 9.404 12.104 1.154 1.00 68.81 131 ASP A N 1
ATOM 983 C CA . ASP A 1 131 ? 10.340 11.119 0.584 1.00 68.81 131 ASP A CA 1
ATOM 984 C C . ASP A 1 131 ? 11.786 11.610 0.354 1.00 68.81 131 ASP A C 1
ATOM 986 O O . ASP A 1 131 ? 12.580 10.960 -0.326 1.00 68.81 131 ASP A O 1
ATOM 990 N N . GLY A 1 132 ? 12.170 12.736 0.968 1.00 60.19 132 GLY A N 1
ATOM 991 C CA . GLY A 1 132 ? 13.543 13.255 0.953 1.00 60.19 132 GLY A CA 1
ATOM 992 C C . GLY A 1 132 ? 13.867 14.068 -0.302 1.00 60.19 132 GLY A C 1
ATOM 993 O O . GLY A 1 132 ? 15.040 14.214 -0.659 1.00 60.19 132 GLY A O 1
ATOM 994 N N . GLY A 1 133 ? 12.835 14.586 -0.976 1.00 55.97 133 GLY A N 1
ATOM 995 C CA . GLY A 1 133 ? 12.969 15.409 -2.169 1.00 55.97 133 GLY A CA 1
ATOM 996 C C . GLY A 1 133 ? 13.839 16.650 -1.945 1.00 55.97 133 GLY A C 1
ATOM 997 O O . GLY A 1 133 ? 13.702 17.416 -0.994 1.00 55.97 133 GLY A O 1
ATOM 998 N N . THR A 1 134 ? 14.767 16.876 -2.868 1.00 53.50 134 THR A N 1
ATOM 999 C CA . THR A 1 134 ? 15.354 18.205 -3.093 1.00 53.50 134 THR A CA 1
ATOM 1000 C C . THR A 1 134 ? 14.728 18.765 -4.366 1.00 53.50 134 THR A C 1
ATOM 1002 O O . THR A 1 134 ? 14.060 18.039 -5.093 1.00 53.50 134 THR A O 1
ATOM 1005 N N . SER A 1 135 ? 14.954 20.033 -4.710 1.00 51.66 135 SER A N 1
ATOM 1006 C CA . SER A 1 135 ? 14.358 20.670 -5.903 1.00 51.66 135 SER A CA 1
ATOM 1007 C C . SER A 1 135 ? 14.672 19.995 -7.259 1.00 51.66 135 SER A C 1
ATOM 1009 O O . SER A 1 135 ? 14.197 20.466 -8.291 1.00 51.66 135 SER A O 1
ATOM 1011 N N . LEU A 1 136 ? 15.462 18.912 -7.273 1.00 47.31 136 LEU A N 1
ATOM 1012 C CA . LEU A 1 136 ? 15.843 18.114 -8.440 1.00 47.31 136 LEU A CA 1
ATOM 1013 C C . LEU A 1 136 ? 15.491 16.609 -8.315 1.00 47.31 136 LEU A C 1
ATOM 1015 O O . LEU A 1 136 ? 15.943 15.840 -9.160 1.00 47.31 136 LEU A O 1
ATOM 1019 N N . GLN A 1 137 ? 14.740 16.178 -7.288 1.00 58.16 137 GLN A N 1
ATOM 1020 C CA . GLN A 1 137 ? 14.536 14.764 -6.906 1.00 58.16 137 GLN A CA 1
ATOM 1021 C C . GLN A 1 137 ? 13.169 14.509 -6.246 1.00 58.16 137 GLN A C 1
ATOM 1023 O O . GLN A 1 137 ? 12.670 15.423 -5.596 1.00 58.16 137 GLN A O 1
ATOM 1028 N N . PRO A 1 138 ? 12.654 13.261 -6.277 1.00 58.28 138 PRO A N 1
ATOM 1029 C CA . PRO A 1 138 ? 11.521 12.890 -7.142 1.00 58.28 138 PRO A CA 1
ATOM 1030 C C . PRO A 1 138 ? 10.364 13.890 -7.030 1.00 58.28 138 PRO A C 1
ATOM 1032 O O . PRO A 1 138 ? 10.010 14.324 -5.941 1.00 58.28 138 PRO A O 1
ATOM 1035 N N . ALA A 1 139 ? 9.721 14.231 -8.145 1.00 60.66 139 ALA A N 1
ATOM 1036 C CA . ALA A 1 139 ? 8.436 14.918 -8.056 1.00 60.66 139 ALA A CA 1
ATOM 1037 C C . ALA A 1 139 ? 7.374 13.858 -7.722 1.00 60.66 139 ALA A C 1
ATOM 1039 O O . ALA A 1 139 ? 7.113 13.007 -8.583 1.00 60.66 139 ALA A O 1
ATOM 1040 N N . PRO A 1 140 ? 6.773 13.853 -6.517 1.00 65.62 140 PRO A N 1
ATOM 1041 C CA . PRO A 1 140 ? 5.698 12.920 -6.227 1.00 65.62 140 PRO A CA 1
ATOM 1042 C C . PRO A 1 140 ? 4.560 13.164 -7.227 1.00 65.62 140 PRO A C 1
ATOM 1044 O O . PRO A 1 140 ? 4.109 14.294 -7.451 1.00 65.62 140 PRO A O 1
ATOM 1047 N N . ILE A 1 141 ? 4.146 12.100 -7.916 1.00 66.94 141 ILE A N 1
ATOM 1048 C CA . ILE A 1 141 ? 3.139 12.173 -8.969 1.00 66.94 141 ILE A CA 1
ATOM 1049 C C . ILE A 1 141 ? 1.864 11.482 -8.496 1.00 66.94 141 ILE A C 1
ATOM 1051 O O . ILE A 1 141 ? 1.862 10.370 -7.970 1.00 66.94 141 ILE A O 1
ATOM 1055 N N . GLN A 1 142 ? 0.743 12.142 -8.737 1.00 66.00 142 GLN A N 1
ATOM 1056 C CA . GLN A 1 142 ? -0.545 11.480 -8.743 1.00 66.00 142 GLN A CA 1
ATOM 1057 C C . GLN A 1 142 ? -0.828 10.979 -10.157 1.00 66.00 142 GLN A C 1
ATOM 1059 O O . GLN A 1 142 ? -0.706 11.745 -11.115 1.00 66.00 142 GLN A O 1
ATOM 1064 N N . VAL A 1 143 ? -1.238 9.717 -10.285 1.00 59.81 143 VAL A N 1
ATOM 1065 C CA . VAL A 1 143 ? -1.463 9.112 -11.608 1.00 59.81 143 VAL A CA 1
ATOM 1066 C C . VAL A 1 143 ? -2.926 8.822 -11.915 1.00 59.81 143 VAL A C 1
ATOM 1068 O O . VAL A 1 143 ? -3.291 8.883 -13.083 1.00 59.81 143 VAL A O 1
ATOM 1071 N N . ALA A 1 144 ? -3.794 8.641 -10.916 1.00 59.34 144 ALA A N 1
ATOM 1072 C CA . ALA A 1 144 ? -5.152 8.172 -11.180 1.00 59.34 144 ALA A CA 1
ATOM 1073 C C . ALA A 1 144 ? -6.251 9.216 -10.928 1.00 59.34 144 ALA A C 1
ATOM 1075 O O . ALA A 1 144 ? -6.368 9.786 -9.841 1.00 59.34 144 ALA A O 1
ATOM 1076 N N . THR A 1 145 ? -7.144 9.400 -11.908 1.00 58.56 145 THR A N 1
ATOM 1077 C CA . THR A 1 145 ? -8.451 10.026 -11.654 1.00 58.56 145 THR A CA 1
ATOM 1078 C C . THR A 1 145 ? -9.288 9.159 -10.696 1.00 58.56 145 THR A C 1
ATOM 1080 O O . THR A 1 145 ? -9.020 7.970 -10.519 1.00 58.56 145 THR A O 1
ATOM 1083 N N . VAL A 1 146 ? -10.363 9.709 -10.106 1.00 60.22 146 VAL A N 1
ATOM 1084 C CA . VAL A 1 146 ? -11.353 8.907 -9.343 1.00 60.22 146 VAL A CA 1
ATOM 1085 C C . VAL A 1 146 ? -11.868 7.683 -10.106 1.00 60.22 146 VAL A C 1
ATOM 1087 O O . VAL A 1 146 ? -12.237 6.697 -9.478 1.00 60.22 146 VAL A O 1
ATOM 1090 N N . ALA A 1 147 ? -11.913 7.753 -11.438 1.00 66.00 147 ALA A N 1
ATOM 1091 C CA . ALA A 1 147 ? -12.437 6.688 -12.280 1.00 66.00 147 ALA A CA 1
ATOM 1092 C C . ALA A 1 147 ? -11.406 5.585 -12.542 1.00 66.00 147 ALA A C 1
ATOM 1094 O O . ALA A 1 147 ? -11.799 4.479 -12.884 1.00 66.00 147 ALA A O 1
ATOM 1095 N N . GLU A 1 148 ? -10.115 5.875 -12.367 1.00 76.69 148 GLU A N 1
ATOM 1096 C CA . GLU A 1 148 ? -9.029 5.001 -12.816 1.00 76.69 148 GLU A CA 1
ATOM 1097 C C . GLU A 1 148 ? -8.232 4.394 -11.660 1.00 76.69 148 GLU A C 1
ATOM 1099 O O . GLU A 1 148 ? -7.407 3.526 -11.899 1.00 76.69 148 GLU A O 1
ATOM 1104 N N . ILE A 1 149 ? -8.468 4.797 -10.403 1.00 83.88 149 ILE A N 1
ATOM 1105 C CA . ILE A 1 149 ? -7.650 4.371 -9.250 1.00 83.88 149 ILE A CA 1
ATOM 1106 C C . ILE A 1 149 ? -7.475 2.849 -9.164 1.00 83.88 149 ILE A C 1
ATOM 1108 O O . ILE A 1 149 ? -6.378 2.377 -8.888 1.00 83.88 149 ILE A O 1
ATOM 1112 N N . GLY A 1 150 ? -8.522 2.080 -9.455 1.00 89.75 150 GLY A N 1
ATOM 1113 C CA . GLY A 1 150 ? -8.478 0.622 -9.406 1.00 89.75 150 GLY A CA 1
ATOM 1114 C C . GLY A 1 150 ? -8.033 -0.059 -10.699 1.00 89.75 150 GLY A C 1
ATOM 1115 O O . GLY A 1 150 ? -7.943 -1.281 -10.708 1.00 89.75 150 GLY A O 1
ATOM 1116 N N . GLU A 1 151 ? -7.781 0.667 -11.785 1.00 92.06 151 GLU A N 1
ATOM 1117 C CA . GLU A 1 151 ? -7.555 0.055 -13.097 1.00 92.06 151 GLU A CA 1
ATOM 1118 C C . GLU A 1 151 ? -6.210 -0.668 -13.182 1.00 92.06 151 GLU A C 1
ATOM 1120 O O . GLU A 1 151 ? -5.175 -0.173 -12.744 1.00 92.06 151 GLU A O 1
ATOM 1125 N N . ILE A 1 152 ? -6.219 -1.859 -13.778 1.00 93.50 152 ILE A N 1
ATOM 1126 C CA . ILE A 1 152 ? -5.054 -2.757 -13.852 1.00 93.50 152 ILE A CA 1
ATOM 1127 C C . ILE A 1 152 ? -4.394 -2.781 -15.236 1.00 93.50 152 ILE A C 1
ATOM 1129 O O . ILE A 1 152 ? -3.550 -3.632 -15.520 1.00 93.50 152 ILE A O 1
ATOM 1133 N N . ASP A 1 153 ? -4.795 -1.882 -16.129 1.00 90.44 153 ASP A N 1
ATOM 1134 C CA . ASP A 1 153 ? -4.305 -1.780 -17.507 1.00 90.44 153 ASP A CA 1
ATOM 1135 C C . ASP A 1 153 ? -3.099 -0.831 -17.657 1.00 90.44 153 ASP A C 1
ATOM 1137 O O . ASP A 1 153 ? -2.607 -0.608 -18.766 1.00 90.44 153 ASP A O 1
ATOM 1141 N N . GLY A 1 154 ? -2.586 -0.325 -16.533 1.00 88.69 154 GLY A N 1
ATOM 1142 C CA . GLY A 1 154 ? -1.501 0.650 -16.464 1.00 88.69 154 GLY A CA 1
ATOM 1143 C C . GLY A 1 154 ? -1.965 2.098 -16.288 1.00 88.69 154 GLY A C 1
ATOM 1144 O O . GLY A 1 154 ? -1.108 2.956 -16.095 1.00 88.69 154 GLY A O 1
ATOM 1145 N N . SER A 1 155 ? -3.275 2.387 -16.312 1.00 86.50 155 SER A N 1
ATOM 1146 C CA . SER A 1 155 ? -3.805 3.719 -15.976 1.00 86.50 155 SER A CA 1
ATOM 1147 C C . SER A 1 155 ? -4.084 3.919 -14.482 1.00 86.50 155 SER A C 1
ATOM 1149 O O . SER A 1 155 ? -4.390 5.035 -14.062 1.00 86.50 155 SER A O 1
ATOM 1151 N N . GLY A 1 156 ? -4.021 2.851 -13.681 1.00 88.38 156 GLY A N 1
ATOM 1152 C CA . GLY A 1 156 ? -4.237 2.912 -12.239 1.00 88.38 156 GLY A CA 1
ATOM 1153 C C . GLY A 1 156 ? -3.137 3.627 -11.469 1.00 88.38 156 GLY A C 1
ATOM 1154 O O . GLY A 1 156 ? -2.142 4.097 -12.024 1.00 88.38 156 GLY A O 1
ATOM 1155 N N . TRP A 1 157 ? -3.304 3.701 -10.144 1.00 87.56 157 TRP A N 1
ATOM 1156 C CA . TRP A 1 157 ? -2.282 4.322 -9.294 1.00 87.56 157 TRP A CA 1
ATOM 1157 C C . TRP A 1 157 ? -0.970 3.535 -9.295 1.00 87.56 157 TRP A C 1
ATOM 1159 O O . TRP A 1 157 ? 0.088 4.124 -9.114 1.00 87.56 157 TRP A O 1
ATOM 1169 N N . VAL A 1 158 ? -1.023 2.228 -9.558 1.00 92.12 158 VAL A N 1
ATOM 1170 C CA . VAL A 1 158 ? 0.153 1.449 -9.939 1.00 92.12 158 VAL A CA 1
ATOM 1171 C C . VAL A 1 158 ? 0.207 1.408 -11.472 1.00 92.12 158 VAL A C 1
ATOM 1173 O O . VAL A 1 158 ? -0.687 0.832 -12.094 1.00 92.12 158 VAL A O 1
ATOM 1176 N N . PRO A 1 159 ? 1.262 1.939 -12.109 1.00 90.25 159 PRO A N 1
ATOM 1177 C CA . PRO A 1 159 ? 1.356 2.052 -13.569 1.00 90.25 159 PRO A CA 1
ATOM 1178 C C . PRO A 1 159 ? 1.689 0.715 -14.266 1.00 90.25 159 PRO A C 1
ATOM 1180 O O . PRO A 1 159 ? 2.034 0.672 -15.446 1.00 90.25 159 PRO A O 1
ATOM 1183 N N . VAL A 1 160 ? 1.618 -0.407 -13.548 1.00 92.06 160 VAL A N 1
ATOM 1184 C CA . VAL A 1 160 ? 1.898 -1.742 -14.076 1.00 92.06 160 VAL A CA 1
ATOM 1185 C C . VAL A 1 160 ? 0.649 -2.294 -14.756 1.00 92.06 160 VAL A C 1
ATOM 1187 O O . VAL A 1 160 ? -0.379 -2.502 -14.117 1.00 92.06 160 VAL A O 1
ATOM 1190 N N . ASN A 1 161 ? 0.756 -2.609 -16.047 1.00 92.31 161 ASN A N 1
ATOM 1191 C CA . ASN A 1 161 ? -0.326 -3.248 -16.792 1.00 92.31 161 ASN A CA 1
ATOM 1192 C C . ASN A 1 161 ? -0.360 -4.766 -16.522 1.00 92.31 161 ASN A C 1
ATOM 1194 O O . ASN A 1 161 ? 0.331 -5.552 -17.180 1.00 92.31 161 ASN A O 1
ATOM 1198 N N . LEU A 1 162 ? -1.200 -5.180 -15.571 1.00 93.69 162 LEU A N 1
ATOM 1199 C CA . LEU A 1 162 ? -1.400 -6.580 -15.189 1.00 93.69 162 LEU A CA 1
ATOM 1200 C C . LEU A 1 162 ? -2.201 -7.380 -16.229 1.00 93.69 162 LEU A C 1
ATOM 1202 O O . LEU A 1 162 ? -2.123 -8.608 -16.230 1.00 93.69 162 LEU A O 1
ATOM 1206 N N . ASN A 1 163 ? -2.900 -6.731 -17.171 1.00 92.56 163 ASN A N 1
ATOM 1207 C CA . ASN A 1 163 ? -3.567 -7.431 -18.285 1.00 92.56 163 ASN A CA 1
ATOM 1208 C C . ASN A 1 163 ? -2.572 -8.132 -19.223 1.00 92.56 163 ASN A C 1
ATOM 1210 O O . ASN A 1 163 ? -2.959 -8.970 -20.036 1.00 92.56 163 ASN A O 1
ATOM 1214 N N . ARG A 1 164 ? -1.280 -7.813 -19.104 1.00 90.81 164 ARG A N 1
ATOM 1215 C CA . ARG A 1 164 ? -0.195 -8.457 -19.851 1.00 90.81 164 ARG A CA 1
ATOM 1216 C C . ARG A 1 164 ? 0.247 -9.795 -19.262 1.00 90.81 164 ARG A C 1
ATOM 1218 O O . ARG A 1 164 ? 1.047 -10.482 -19.893 1.00 90.81 164 ARG A O 1
ATOM 1225 N N . ILE A 1 165 ? -0.245 -10.169 -18.080 1.00 91.88 165 ILE A N 1
ATOM 1226 C CA . ILE A 1 165 ? 0.047 -11.469 -17.474 1.00 91.88 165 ILE A CA 1
ATOM 1227 C C . ILE A 1 165 ? -0.630 -12.564 -18.302 1.00 91.88 165 ILE A C 1
ATOM 1229 O O . ILE A 1 165 ? -1.856 -12.629 -18.426 1.00 91.88 165 ILE A O 1
ATOM 1233 N N . THR A 1 166 ? 0.174 -13.478 -18.837 1.00 90.31 166 THR A N 1
ATOM 1234 C CA . THR A 1 166 ? -0.320 -14.679 -19.509 1.00 90.31 166 THR A CA 1
ATOM 1235 C C . THR A 1 166 ? -1.031 -15.562 -18.488 1.00 90.31 166 THR A C 1
ATOM 1237 O O . THR A 1 166 ? -0.413 -16.038 -17.538 1.00 90.31 166 THR A O 1
ATOM 1240 N N . GLY A 1 167 ? -2.327 -15.801 -18.696 1.00 89.06 167 GLY A N 1
ATOM 1241 C CA . GLY A 1 167 ? -3.189 -16.503 -17.736 1.00 89.06 167 GLY A CA 1
ATOM 1242 C C . GLY A 1 167 ? -4.108 -15.583 -16.926 1.00 89.06 167 GLY A C 1
ATOM 1243 O O . GLY A 1 167 ? -4.978 -16.090 -16.223 1.00 89.06 167 GLY A O 1
ATOM 1244 N N . GLY A 1 168 ? -3.981 -14.263 -17.092 1.00 91.75 168 GLY A N 1
ATOM 1245 C CA . GLY A 1 168 ? -4.840 -13.260 -16.464 1.00 91.75 168 GLY A CA 1
ATOM 1246 C C . GLY A 1 168 ? -4.269 -12.685 -15.166 1.00 91.75 168 GLY A C 1
ATOM 1247 O O . GLY A 1 168 ? -3.383 -13.264 -14.537 1.00 91.75 168 GLY A O 1
ATOM 1248 N N . SER A 1 169 ? -4.789 -11.520 -14.776 1.00 93.75 169 SER A N 1
ATOM 1249 C CA . SER A 1 169 ? -4.398 -10.844 -13.538 1.00 93.75 169 SER A CA 1
ATOM 1250 C C . SER A 1 169 ? -4.958 -11.568 -12.302 1.00 93.75 169 SER A C 1
ATOM 1252 O O . SER A 1 169 ? -6.129 -11.957 -12.307 1.00 93.75 169 SER A O 1
ATOM 1254 N N . PRO A 1 170 ? -4.171 -11.719 -11.219 1.00 95.44 170 PRO A N 1
ATOM 1255 C CA . PRO A 1 170 ? -4.636 -12.311 -9.961 1.00 95.44 170 PRO A CA 1
ATOM 1256 C C . PRO A 1 170 ? -5.546 -11.376 -9.148 1.00 95.44 170 PRO A C 1
ATOM 1258 O O . PRO A 1 170 ? -6.205 -11.829 -8.215 1.00 95.44 170 PRO A O 1
ATOM 1261 N N . ILE A 1 171 ? -5.586 -10.087 -9.494 1.00 96.06 171 ILE A N 1
ATOM 1262 C CA . ILE A 1 171 ? -6.494 -9.091 -8.917 1.00 96.06 171 ILE A CA 1
ATOM 1263 C C . ILE A 1 171 ? -7.331 -8.457 -10.029 1.00 96.06 171 ILE A C 1
ATOM 1265 O O . ILE A 1 171 ? -6.840 -8.244 -11.136 1.00 96.06 171 ILE A O 1
ATOM 1269 N N . SER A 1 172 ? -8.595 -8.150 -9.743 1.00 95.31 172 SER A N 1
ATOM 1270 C CA . SER A 1 172 ? -9.492 -7.487 -10.700 1.00 95.31 172 SER A CA 1
ATOM 1271 C C . SER A 1 172 ? -9.398 -5.963 -10.665 1.00 95.31 172 SER A C 1
ATOM 1273 O O . SER A 1 172 ? -9.883 -5.317 -11.584 1.00 95.31 172 SER A O 1
ATOM 1275 N N . ALA A 1 173 ? -8.835 -5.405 -9.592 1.00 94.25 173 ALA A N 1
ATOM 1276 C CA . ALA A 1 173 ? -8.616 -3.978 -9.413 1.00 94.25 173 ALA A CA 1
ATOM 1277 C C . ALA A 1 173 ? -7.484 -3.743 -8.402 1.00 94.25 173 ALA A C 1
ATOM 1279 O O . ALA A 1 173 ? -7.323 -4.544 -7.473 1.00 94.25 173 ALA A O 1
ATOM 1280 N N . PHE A 1 174 ? -6.736 -2.649 -8.542 1.00 94.12 174 PHE A N 1
ATOM 1281 C CA . PHE A 1 174 ? -5.883 -2.171 -7.458 1.00 94.12 174 PHE A CA 1
ATOM 1282 C C . PHE A 1 174 ? -6.745 -1.643 -6.301 1.00 94.12 174 PHE A C 1
ATOM 1284 O O . PHE A 1 174 ? -7.733 -0.940 -6.532 1.00 94.12 174 PHE A O 1
ATOM 1291 N N . PRO A 1 175 ? -6.400 -1.974 -5.047 1.00 92.94 175 PRO A N 1
ATOM 1292 C CA . PRO A 1 175 ? -7.132 -1.483 -3.894 1.00 92.94 175 PRO A CA 1
ATOM 1293 C C . PRO A 1 175 ? -6.856 0.008 -3.681 1.00 92.94 175 PRO A C 1
ATOM 1295 O O . PRO A 1 175 ? -5.813 0.534 -4.075 1.00 92.94 175 PRO A O 1
ATOM 1298 N N . ALA A 1 176 ? -7.792 0.676 -3.019 1.00 87.81 176 ALA A N 1
ATOM 1299 C CA . ALA A 1 176 ? -7.636 2.032 -2.520 1.00 87.81 176 ALA A CA 1
ATOM 1300 C C . ALA A 1 176 ? -7.948 2.038 -1.023 1.00 87.81 176 ALA A C 1
ATOM 1302 O O . ALA A 1 176 ? -8.809 1.281 -0.565 1.00 87.81 176 ALA A O 1
ATOM 1303 N N . ASP A 1 177 ? -7.255 2.891 -0.272 1.00 88.56 177 ASP A N 1
ATOM 1304 C CA . ASP A 1 177 ? -7.473 3.000 1.166 1.00 88.56 177 ASP A CA 1
ATOM 1305 C C . ASP A 1 177 ? -8.937 3.395 1.487 1.00 88.56 177 ASP A C 1
ATOM 1307 O O . ASP A 1 177 ? -9.447 4.364 0.912 1.00 88.56 177 ASP A O 1
ATOM 1311 N N . PRO A 1 178 ? -9.628 2.700 2.417 1.00 80.56 178 PRO A N 1
ATOM 1312 C CA . PRO A 1 178 ? -11.043 2.951 2.728 1.00 80.56 178 PRO A CA 1
ATOM 1313 C C . PRO A 1 178 ? -11.355 4.346 3.283 1.00 80.56 178 PRO A C 1
ATOM 1315 O O . PRO A 1 178 ? -12.508 4.776 3.289 1.00 80.56 178 PRO A O 1
ATOM 1318 N N . THR A 1 179 ? -10.346 5.016 3.827 1.00 81.69 179 THR A N 1
ATOM 1319 C CA . THR A 1 179 ? -10.427 6.322 4.487 1.00 81.69 179 THR A CA 1
ATOM 1320 C C . THR A 1 179 ? -9.720 7.416 3.705 1.00 81.69 179 THR A C 1
ATOM 1322 O O . THR A 1 179 ? -9.588 8.530 4.215 1.00 81.69 179 THR A O 1
ATOM 1325 N N . ASN A 1 180 ? -9.297 7.137 2.472 1.00 73.25 180 ASN A N 1
ATOM 1326 C CA . ASN A 1 180 ? -8.692 8.149 1.632 1.00 73.25 180 ASN A CA 1
ATOM 1327 C C . ASN A 1 180 ? -9.697 9.278 1.360 1.00 73.25 180 ASN A C 1
ATOM 1329 O O . ASN A 1 180 ? -10.667 9.118 0.620 1.00 73.25 180 ASN A O 1
ATOM 1333 N N . THR A 1 181 ? -9.465 10.425 1.992 1.00 69.62 181 THR A N 1
ATOM 1334 C CA . THR A 1 181 ? -10.306 11.626 1.882 1.00 69.62 181 THR A CA 1
ATOM 1335 C C . THR A 1 181 ? -9.618 12.738 1.098 1.00 69.62 181 THR A C 1
ATOM 1337 O O . THR A 1 181 ? -10.156 13.842 1.005 1.00 69.62 181 THR A O 1
ATOM 1340 N N . ILE A 1 182 ? -8.448 12.462 0.510 1.00 71.00 182 ILE A N 1
ATOM 1341 C CA . ILE A 1 182 ? -7.657 13.468 -0.190 1.00 71.00 182 ILE A CA 1
ATOM 1342 C C . ILE A 1 182 ? -8.392 13.890 -1.457 1.00 71.00 182 ILE A C 1
ATOM 1344 O O . ILE A 1 182 ? -8.421 13.193 -2.471 1.00 71.00 182 ILE A O 1
ATOM 1348 N N . SER A 1 183 ? -8.975 15.081 -1.394 1.00 63.34 183 SER A N 1
ATOM 1349 C CA . SER A 1 183 ? -9.705 15.687 -2.501 1.00 63.34 183 SER A CA 1
ATOM 1350 C C . SER A 1 183 ? -8.807 16.451 -3.474 1.00 63.34 183 SER A C 1
ATOM 1352 O O . SER A 1 183 ? -9.278 16.818 -4.548 1.00 63.34 183 SER A O 1
ATOM 1354 N N . THR A 1 184 ? -7.549 16.735 -3.111 1.00 65.94 184 THR A N 1
ATOM 1355 C CA . THR A 1 184 ? -6.588 17.472 -3.952 1.00 65.94 184 THR A CA 1
ATOM 1356 C C . THR A 1 184 ? -5.144 17.010 -3.749 1.00 65.94 184 THR A C 1
ATOM 1358 O O . THR A 1 184 ? -4.708 16.949 -2.603 1.00 65.94 184 THR A O 1
ATOM 1361 N N . ALA A 1 185 ? -4.367 16.787 -4.819 1.00 62.31 185 ALA A N 1
ATOM 1362 C CA . ALA A 1 185 ? -2.970 16.314 -4.710 1.00 62.31 185 ALA A CA 1
ATOM 1363 C C . ALA A 1 185 ? -2.039 17.240 -3.922 1.00 62.31 185 ALA A C 1
ATOM 1365 O O . ALA A 1 185 ? -1.144 16.783 -3.222 1.00 62.31 185 ALA A O 1
ATOM 1366 N N . GLY A 1 186 ? -2.256 18.555 -4.013 1.00 63.09 186 GLY A N 1
ATOM 1367 C CA . GLY A 1 186 ? -1.468 19.543 -3.269 1.00 63.09 186 GLY A CA 1
ATOM 1368 C C . GLY A 1 186 ? -1.726 19.542 -1.758 1.00 63.09 186 GLY A C 1
ATOM 1369 O O . GLY A 1 186 ? -1.104 20.323 -1.049 1.00 63.09 186 GLY A O 1
ATOM 1370 N N . ALA A 1 187 ? -2.657 18.712 -1.277 1.00 65.69 187 ALA A N 1
ATOM 1371 C CA . ALA A 1 187 ? -2.981 18.559 0.136 1.00 65.69 187 ALA A CA 1
ATOM 1372 C C . ALA A 1 187 ? -2.491 17.227 0.721 1.00 65.69 187 ALA A C 1
ATOM 1374 O O . ALA A 1 187 ? -2.830 16.944 1.864 1.00 65.69 187 ALA A O 1
ATOM 1375 N N . VAL A 1 188 ? -1.741 16.418 -0.042 1.00 74.31 188 VAL A N 1
ATOM 1376 C CA . VAL A 1 188 ? -1.108 15.210 0.501 1.00 74.31 188 VAL A CA 1
ATOM 1377 C C . VAL A 1 188 ? -0.080 15.633 1.548 1.00 74.31 188 VAL A C 1
ATOM 1379 O O . VAL A 1 188 ? 0.798 16.446 1.275 1.00 74.31 188 VAL A O 1
ATOM 1382 N N . THR A 1 189 ? -0.220 15.075 2.738 1.00 72.56 189 THR A N 1
ATOM 1383 C CA . THR A 1 189 ? 0.627 15.255 3.912 1.00 72.56 189 THR A CA 1
ATOM 1384 C C . THR A 1 189 ? 1.125 13.904 4.401 1.00 72.56 189 THR A C 1
ATOM 1386 O O . THR A 1 189 ? 0.626 12.844 4.017 1.00 72.56 189 THR A O 1
ATOM 1389 N N . THR A 1 190 ? 2.058 13.932 5.347 1.00 68.62 190 THR A N 1
ATOM 1390 C CA . THR A 1 190 ? 2.653 12.719 5.918 1.00 68.62 190 THR A C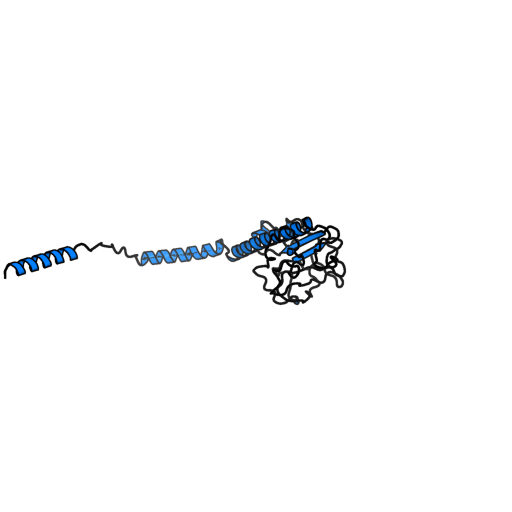A 1
ATOM 1391 C C . THR A 1 190 ? 1.720 11.915 6.828 1.00 68.62 190 THR A C 1
ATOM 1393 O O . THR A 1 190 ? 1.997 10.773 7.198 1.00 68.62 190 THR A O 1
ATOM 1396 N N . SER A 1 191 ? 0.557 12.486 7.150 1.00 74.88 191 SER A N 1
ATOM 1397 C CA . SER A 1 191 ? -0.477 11.857 7.973 1.00 74.88 191 SER A CA 1
ATOM 1398 C C . SER A 1 191 ? -1.556 11.124 7.178 1.00 74.88 191 SER A C 1
ATOM 1400 O O . SER A 1 191 ? -2.393 10.443 7.778 1.00 74.88 191 SER A O 1
ATOM 1402 N N . ASP A 1 192 ? -1.545 11.252 5.851 1.00 81.12 192 ASP A N 1
ATOM 1403 C CA . ASP A 1 192 ? -2.617 10.736 5.018 1.00 81.12 192 ASP A CA 1
ATOM 1404 C C . ASP A 1 192 ? -2.571 9.218 4.824 1.00 81.12 192 ASP A C 1
ATOM 1406 O O . ASP A 1 192 ? -1.522 8.575 4.777 1.00 81.12 192 ASP A O 1
ATOM 1410 N N . LEU A 1 193 ? -3.763 8.642 4.680 1.00 87.06 193 LEU A N 1
ATOM 1411 C CA . LEU A 1 193 ? -3.974 7.208 4.527 1.00 87.06 193 LEU A CA 1
ATOM 1412 C C . LEU A 1 193 ? -4.123 6.893 3.040 1.00 87.06 193 LEU A C 1
ATOM 1414 O O . LEU A 1 193 ? -5.216 6.925 2.476 1.00 87.06 193 LEU A O 1
ATOM 1418 N N . THR A 1 194 ? -2.983 6.652 2.396 1.00 87.19 194 THR A N 1
ATOM 1419 C CA . THR A 1 194 ? -2.878 6.285 0.979 1.00 87.19 194 THR A CA 1
ATOM 1420 C C . THR A 1 194 ? -1.863 5.165 0.805 1.00 87.19 194 THR A C 1
ATOM 1422 O O . THR A 1 194 ? -1.029 4.935 1.681 1.00 87.19 194 THR A O 1
ATOM 1425 N N . TYR A 1 195 ? -1.949 4.464 -0.320 1.00 91.25 195 TYR A N 1
ATOM 1426 C CA . TYR A 1 195 ? -0.929 3.529 -0.764 1.00 91.25 195 TYR A CA 1
ATOM 1427 C C . TYR A 1 195 ? 0.024 4.233 -1.714 1.00 91.25 195 TYR A C 1
ATOM 1429 O O . TYR A 1 195 ? -0.405 5.038 -2.551 1.00 91.25 195 TYR A O 1
ATOM 1437 N N . ARG A 1 196 ? 1.308 3.912 -1.593 1.00 90.25 196 ARG A N 1
ATOM 1438 C CA . ARG A 1 196 ? 2.349 4.444 -2.471 1.00 90.25 196 ARG A CA 1
ATOM 1439 C C . ARG A 1 196 ? 3.038 3.324 -3.222 1.00 90.25 196 ARG A C 1
ATOM 1441 O O . ARG A 1 196 ? 3.016 2.179 -2.784 1.00 90.25 196 ARG A O 1
ATOM 1448 N N . TYR A 1 197 ? 3.596 3.651 -4.381 1.00 93.38 197 TYR A N 1
ATOM 1449 C CA . TYR A 1 197 ? 4.354 2.734 -5.223 1.00 93.38 197 TYR A CA 1
ATOM 1450 C C . TYR A 1 197 ? 5.567 3.439 -5.823 1.00 93.38 197 TYR A C 1
ATOM 1452 O O . TYR A 1 197 ? 5.453 4.550 -6.345 1.00 93.38 197 TYR A O 1
ATOM 1460 N N . ALA A 1 198 ? 6.707 2.758 -5.818 1.00 91.94 198 ALA A N 1
ATOM 1461 C CA . ALA A 1 198 ? 7.885 3.138 -6.580 1.00 91.94 198 ALA A CA 1
ATOM 1462 C C . ALA A 1 198 ? 8.603 1.891 -7.109 1.00 91.94 198 ALA A C 1
ATOM 1464 O O . ALA A 1 198 ? 8.387 0.766 -6.655 1.00 91.94 198 ALA A O 1
ATOM 1465 N N . CYS A 1 199 ? 9.465 2.091 -8.099 1.00 93.69 199 CYS A N 1
ATOM 1466 C CA . CYS A 1 199 ? 10.152 1.008 -8.786 1.00 93.69 199 CYS A CA 1
ATOM 1467 C C . CYS A 1 199 ? 11.624 1.316 -9.024 1.00 93.69 199 CYS A C 1
ATOM 1469 O O . CYS A 1 199 ? 12.038 2.475 -9.064 1.00 93.69 199 CYS A O 1
ATOM 1471 N N . GLN A 1 200 ? 12.390 0.251 -9.245 1.00 93.56 200 GLN A N 1
ATOM 1472 C CA . GLN A 1 200 ? 13.790 0.278 -9.623 1.00 93.56 200 GLN A CA 1
ATOM 1473 C C . GLN A 1 200 ? 13.990 -0.608 -10.865 1.00 93.56 200 GLN A C 1
ATOM 1475 O O . GLN A 1 200 ? 13.551 -1.759 -10.924 1.00 93.56 200 GLN A O 1
ATOM 1480 N N . SER A 1 201 ? 14.614 -0.047 -11.900 1.00 92.25 201 SER A N 1
ATOM 1481 C CA . SER A 1 201 ? 14.666 -0.642 -13.242 1.00 92.25 201 SER A CA 1
ATOM 1482 C C . SER A 1 201 ? 15.831 -1.614 -13.465 1.00 92.25 201 SER A C 1
ATOM 1484 O O . SER A 1 201 ? 15.712 -2.529 -14.276 1.00 92.25 201 SER A O 1
ATOM 1486 N N . THR A 1 202 ? 16.952 -1.473 -12.751 1.00 91.94 202 THR A N 1
ATOM 1487 C CA . THR A 1 202 ? 18.149 -2.318 -12.949 1.00 91.94 202 THR A CA 1
ATOM 1488 C C . THR A 1 202 ? 17.939 -3.764 -12.482 1.00 91.94 202 THR A C 1
ATOM 1490 O O . THR A 1 202 ? 18.407 -4.708 -13.115 1.00 91.94 202 THR A O 1
ATOM 1493 N N . LEU A 1 203 ? 17.252 -3.941 -11.356 1.00 93.00 203 LEU A N 1
ATOM 1494 C CA . LEU A 1 203 ? 16.942 -5.214 -10.707 1.00 93.00 203 LEU A CA 1
ATOM 1495 C C . LEU A 1 203 ? 15.471 -5.609 -10.889 1.00 93.00 203 LEU A C 1
ATOM 1497 O O . LEU A 1 203 ? 15.094 -6.708 -10.487 1.00 93.00 203 LEU A O 1
ATOM 1501 N N . ASN A 1 204 ? 14.660 -4.751 -11.520 1.00 93.56 204 ASN A N 1
ATOM 1502 C CA . ASN A 1 204 ? 13.210 -4.910 -11.652 1.00 93.56 204 ASN A CA 1
ATOM 1503 C C . ASN A 1 204 ? 12.529 -5.124 -10.296 1.00 93.56 204 ASN A C 1
ATOM 1505 O O . ASN A 1 204 ? 11.667 -5.991 -10.149 1.00 93.56 204 ASN A O 1
ATOM 1509 N N . THR A 1 205 ? 12.949 -4.348 -9.301 1.00 95.81 205 THR A N 1
ATOM 1510 C CA . THR A 1 205 ? 12.366 -4.371 -7.966 1.00 95.81 205 THR A CA 1
ATOM 1511 C C . THR A 1 205 ? 11.361 -3.241 -7.802 1.00 95.81 205 THR A C 1
ATOM 1513 O O . THR A 1 205 ? 11.358 -2.253 -8.536 1.00 95.81 205 THR A O 1
ATOM 1516 N N . PHE A 1 206 ? 10.454 -3.404 -6.851 1.00 96.69 206 PHE A N 1
ATOM 1517 C CA . PHE A 1 206 ? 9.475 -2.393 -6.499 1.00 96.69 206 PHE A CA 1
ATOM 1518 C C . PHE A 1 206 ? 9.223 -2.383 -5.000 1.00 96.69 206 PHE A C 1
ATOM 1520 O O . PHE A 1 206 ? 9.467 -3.378 -4.303 1.00 96.69 206 PHE A O 1
ATOM 1527 N N . GLU A 1 207 ? 8.655 -1.266 -4.576 1.00 96.00 207 GLU A N 1
ATOM 1528 C CA . GLU A 1 207 ? 8.214 -0.997 -3.226 1.00 96.00 207 GLU A CA 1
ATOM 1529 C C . GLU A 1 207 ? 6.796 -0.439 -3.261 1.00 96.00 207 GLU A C 1
ATOM 1531 O O . GLU A 1 207 ? 6.438 0.348 -4.141 1.00 96.00 207 GLU A O 1
ATOM 1536 N N . ILE A 1 208 ? 5.990 -0.885 -2.310 1.00 96.25 208 ILE A N 1
ATOM 1537 C CA . ILE A 1 208 ? 4.694 -0.333 -1.96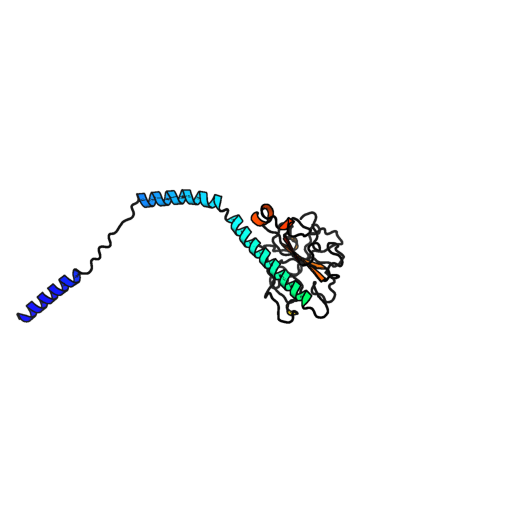2 1.00 96.25 208 ILE A CA 1
ATOM 1538 C C . ILE A 1 208 ? 4.647 -0.122 -0.461 1.00 96.25 208 ILE A C 1
ATOM 1540 O O . ILE A 1 208 ? 5.110 -0.969 0.299 1.00 96.25 208 ILE A O 1
ATOM 1544 N N . ASP A 1 209 ? 4.024 0.957 -0.024 1.00 94.06 209 ASP A N 1
ATOM 1545 C CA . ASP A 1 209 ? 3.878 1.215 1.400 1.00 94.06 209 ASP A CA 1
ATOM 1546 C C . ASP A 1 209 ? 2.499 1.789 1.738 1.00 94.06 209 ASP A C 1
ATOM 1548 O O . ASP A 1 209 ? 1.727 2.198 0.860 1.00 94.06 209 ASP A O 1
ATOM 1552 N N . ALA A 1 210 ? 2.172 1.747 3.028 1.00 93.31 210 ALA A N 1
ATOM 1553 C CA . ALA A 1 210 ? 0.987 2.385 3.580 1.00 93.31 210 ALA A CA 1
ATOM 1554 C C . ALA A 1 210 ? 1.187 2.751 5.049 1.00 93.31 210 ALA A C 1
ATOM 1556 O O . ALA A 1 210 ? 1.768 1.992 5.828 1.00 93.31 210 ALA A O 1
ATOM 1557 N N . ARG A 1 211 ? 0.593 3.861 5.484 1.00 91.19 211 ARG A N 1
ATOM 1558 C CA . ARG A 1 211 ? 0.508 4.185 6.911 1.00 91.19 211 ARG A CA 1
ATOM 1559 C C . ARG A 1 211 ? -0.547 3.316 7.605 1.00 91.19 211 ARG A C 1
ATOM 1561 O O . ARG A 1 211 ? -1.648 3.126 7.092 1.00 91.19 211 ARG A O 1
ATOM 1568 N N . LEU A 1 212 ? -0.215 2.818 8.798 1.00 93.31 212 LEU A N 1
ATOM 1569 C CA . LEU A 1 212 ? -1.145 2.084 9.667 1.00 93.31 212 LEU A CA 1
ATOM 1570 C C . LEU A 1 212 ? -1.654 2.999 10.790 1.00 93.31 212 LEU A C 1
ATOM 1572 O O . LEU A 1 212 ? -0.953 3.917 11.215 1.00 93.31 212 LEU A O 1
ATOM 1576 N N . GLU A 1 213 ? -2.874 2.762 11.272 1.00 92.88 213 GLU A N 1
ATOM 1577 C CA . GLU A 1 213 ? -3.557 3.641 12.237 1.00 92.88 213 GLU A CA 1
ATOM 1578 C C . GLU A 1 213 ? -3.624 3.086 13.668 1.00 92.88 213 GLU A C 1
ATOM 1580 O O . GLU A 1 213 ? -3.728 3.854 14.632 1.00 92.88 213 GLU A O 1
ATOM 1585 N N . SER A 1 214 ? -3.686 1.764 13.806 1.00 94.81 214 SER A N 1
ATOM 1586 C CA . SER A 1 214 ? -3.951 1.040 15.047 1.00 94.81 214 SER A CA 1
ATOM 1587 C C . SER A 1 214 ? -2.688 0.918 15.886 1.00 94.81 214 SER A C 1
ATOM 1589 O O . SER A 1 214 ? -1.623 0.549 15.389 1.00 94.81 214 SER A O 1
ATOM 1591 N N . GLN A 1 215 ? -2.812 1.135 17.193 1.00 94.06 215 GLN A N 1
ATOM 1592 C CA . GLN A 1 215 ? -1.757 0.866 18.174 1.00 94.06 215 GLN A CA 1
ATOM 1593 C C . GLN A 1 215 ? -1.326 -0.603 18.142 1.00 94.06 215 GLN A C 1
ATOM 1595 O O . GLN A 1 215 ? -0.140 -0.901 18.255 1.00 94.06 215 GLN A O 1
ATOM 1600 N N . ALA A 1 216 ? -2.254 -1.517 17.840 1.00 93.81 216 ALA A N 1
ATOM 1601 C CA . ALA A 1 216 ? -1.933 -2.933 17.685 1.00 93.81 216 ALA A CA 1
ATOM 1602 C C . ALA A 1 216 ? -0.819 -3.182 16.649 1.00 93.81 216 ALA A C 1
ATOM 1604 O O . ALA A 1 216 ? -0.056 -4.131 16.800 1.00 93.81 216 ALA A O 1
ATOM 1605 N N . PHE A 1 217 ? -0.712 -2.337 15.617 1.00 94.62 217 PHE A N 1
ATOM 1606 C CA . PHE A 1 217 ? 0.290 -2.475 14.559 1.00 94.62 217 PHE A CA 1
ATOM 1607 C C . PHE A 1 217 ? 1.361 -1.388 14.561 1.00 94.62 217 PHE A C 1
ATOM 1609 O O . PHE A 1 217 ? 2.421 -1.616 13.999 1.00 94.62 217 PHE A O 1
ATOM 1616 N N . THR A 1 218 ? 1.122 -0.238 15.186 1.00 91.94 218 THR A N 1
ATOM 1617 C CA . THR A 1 218 ? 2.085 0.877 15.238 1.00 91.94 218 THR A CA 1
ATOM 1618 C C . THR A 1 218 ? 2.919 0.892 16.520 1.00 91.94 218 THR A C 1
ATOM 1620 O O . THR A 1 218 ? 4.039 1.386 16.500 1.00 91.94 218 THR A O 1
ATOM 1623 N N . SER A 1 219 ? 2.428 0.319 17.626 1.00 90.25 219 SER A N 1
ATOM 1624 C CA . SER A 1 219 ? 3.158 0.268 18.903 1.00 90.25 219 SER A CA 1
ATOM 1625 C C . SER A 1 219 ? 3.343 -1.140 19.458 1.00 90.25 219 SER A C 1
ATOM 1627 O O . SER A 1 219 ? 4.432 -1.451 19.931 1.00 90.25 219 SER A O 1
ATOM 1629 N N . ASP A 1 220 ? 2.310 -1.985 19.407 1.00 90.62 220 ASP A N 1
ATOM 1630 C CA . ASP A 1 220 ? 2.340 -3.293 20.076 1.00 90.62 220 ASP A CA 1
ATOM 1631 C C . ASP A 1 220 ? 3.143 -4.314 19.261 1.00 90.62 220 ASP A C 1
ATOM 1633 O O . ASP A 1 220 ? 4.114 -4.882 19.753 1.00 90.62 220 ASP A O 1
ATOM 1637 N N . ASP A 1 221 ? 2.741 -4.528 18.003 1.00 91.19 221 ASP A N 1
ATOM 1638 C CA . ASP A 1 221 ? 3.481 -5.341 17.024 1.00 91.19 221 ASP A CA 1
ATOM 1639 C C . ASP A 1 221 ? 4.520 -4.500 16.260 1.00 91.19 221 ASP A C 1
ATOM 1641 O O . ASP A 1 221 ? 5.476 -5.036 15.712 1.00 91.19 221 ASP A O 1
ATOM 1645 N N . ASN A 1 222 ? 4.328 -3.174 16.235 1.00 89.56 222 ASN A N 1
ATOM 1646 C CA . ASN A 1 222 ? 5.185 -2.185 15.575 1.00 89.56 222 ASN A CA 1
ATOM 1647 C C . ASN A 1 222 ? 5.697 -2.644 14.193 1.00 89.56 222 ASN A C 1
ATOM 1649 O O . ASN A 1 222 ? 6.897 -2.793 13.934 1.00 89.56 222 ASN A O 1
ATOM 1653 N N . LYS A 1 223 ? 4.742 -2.891 13.296 1.00 93.12 223 LYS A N 1
ATOM 1654 C CA . LYS A 1 223 ? 4.965 -3.410 11.948 1.00 93.12 223 LYS A CA 1
ATOM 1655 C C . LYS A 1 223 ? 5.855 -2.511 11.092 1.00 93.12 223 LYS A C 1
ATOM 1657 O O . LYS A 1 223 ? 6.559 -3.051 10.256 1.00 93.12 223 LYS A O 1
ATOM 1662 N N . HIS A 1 224 ? 5.863 -1.200 11.340 1.00 90.12 224 HIS A N 1
ATOM 1663 C CA . HIS A 1 224 ? 6.696 -0.224 10.619 1.00 90.12 224 HIS A CA 1
ATOM 1664 C C . HIS A 1 224 ? 8.197 -0.383 10.881 1.00 90.12 224 HIS A C 1
ATOM 1666 O O . HIS A 1 224 ? 9.019 0.084 10.115 1.00 90.12 224 HIS A O 1
ATOM 1672 N N . THR A 1 225 ? 8.585 -0.994 12.003 1.00 89.94 225 THR A N 1
ATOM 1673 C CA . THR A 1 225 ? 10.012 -1.182 12.346 1.00 89.94 225 THR A CA 1
ATOM 1674 C C . THR A 1 225 ? 10.488 -2.618 12.158 1.00 89.94 225 THR A C 1
ATOM 1676 O O . THR A 1 225 ? 11.671 -2.915 12.326 1.00 89.94 225 THR A O 1
ATOM 1679 N N . THR A 1 226 ? 9.564 -3.529 11.854 1.00 90.75 226 THR A N 1
ATOM 1680 C CA . THR A 1 226 ? 9.804 -4.978 11.798 1.00 90.75 226 THR A CA 1
ATOM 1681 C C . THR A 1 226 ? 9.551 -5.576 10.415 1.00 90.75 226 THR A C 1
ATOM 1683 O O . THR A 1 226 ? 9.755 -6.775 10.223 1.00 90.75 226 THR A O 1
ATOM 1686 N N . ASP A 1 227 ? 9.143 -4.762 9.445 1.00 91.31 227 ASP A N 1
ATOM 1687 C CA . ASP A 1 227 ? 8.985 -5.134 8.036 1.00 91.31 227 ASP A CA 1
ATOM 1688 C C . ASP A 1 227 ? 10.319 -5.251 7.281 1.00 91.31 227 ASP A C 1
ATOM 1690 O O . ASP A 1 227 ? 10.398 -5.972 6.285 1.00 91.31 227 ASP A O 1
ATOM 1694 N N . GLY A 1 228 ? 11.381 -4.638 7.810 1.00 91.19 228 GLY A N 1
ATOM 1695 C CA . GLY A 1 228 ? 12.743 -4.731 7.291 1.00 91.19 228 GLY A CA 1
ATOM 1696 C C . GLY A 1 228 ? 13.073 -3.706 6.209 1.00 91.19 228 GLY A C 1
ATOM 1697 O O . GLY A 1 228 ? 14.079 -3.896 5.519 1.00 91.19 228 GLY A O 1
ATOM 1698 N N . GLY A 1 229 ? 12.247 -2.671 6.045 1.00 92.38 229 GLY A N 1
ATOM 1699 C CA . GLY A 1 229 ? 12.532 -1.561 5.143 1.00 92.38 229 GLY A CA 1
ATOM 1700 C C . GLY A 1 229 ? 13.226 -0.383 5.822 1.00 92.38 229 GLY A C 1
ATOM 1701 O O . GLY A 1 229 ? 13.929 -0.554 6.828 1.00 92.38 229 GLY A O 1
ATOM 1702 N N . ASN A 1 230 ? 13.145 0.790 5.195 1.00 90.44 230 ASN A N 1
ATOM 1703 C CA . ASN A 1 230 ? 13.909 1.966 5.594 1.00 90.44 230 ASN A CA 1
ATOM 1704 C C . ASN A 1 230 ? 13.077 3.013 6.357 1.00 90.44 230 ASN A C 1
ATOM 1706 O O . ASN A 1 230 ? 13.685 3.871 7.004 1.00 90.44 230 ASN A O 1
ATOM 1710 N N . ASN A 1 231 ? 11.742 2.941 6.346 1.00 88.62 231 ASN A N 1
ATOM 1711 C CA . ASN A 1 231 ? 10.876 3.975 6.905 1.00 88.62 231 ASN A CA 1
ATOM 1712 C C . ASN A 1 231 ? 10.027 3.479 8.084 1.00 88.62 231 ASN A C 1
ATOM 1714 O O . ASN A 1 231 ? 9.007 2.820 7.929 1.00 88.62 231 ASN A O 1
ATOM 1718 N N . SER A 1 232 ? 10.364 3.941 9.291 1.00 89.88 232 SER A N 1
ATOM 1719 C CA . SER A 1 232 ? 9.679 3.554 10.532 1.00 89.88 232 SER A CA 1
ATOM 1720 C C . SER A 1 232 ? 8.266 4.121 10.729 1.00 89.88 232 SER A C 1
ATOM 1722 O O . SER A 1 232 ? 7.694 3.938 11.804 1.00 89.88 232 SER A O 1
ATOM 1724 N N . ASN A 1 233 ? 7.707 4.842 9.755 1.00 87.69 233 ASN A N 1
ATOM 1725 C CA . ASN A 1 233 ? 6.407 5.518 9.871 1.00 87.69 233 ASN A CA 1
ATOM 1726 C C . ASN A 1 233 ? 5.316 4.932 8.972 1.00 87.69 233 ASN A C 1
ATOM 1728 O O . ASN A 1 233 ? 4.144 5.328 9.070 1.00 87.69 233 ASN A O 1
ATOM 1732 N N . VAL A 1 234 ? 5.697 4.018 8.087 1.00 91.62 234 VAL A N 1
ATOM 1733 C CA . VAL A 1 234 ? 4.820 3.314 7.158 1.00 91.62 234 VAL A CA 1
ATOM 1734 C C . VAL A 1 234 ? 5.142 1.829 7.213 1.00 91.62 234 VAL A C 1
ATOM 1736 O O . VAL A 1 234 ? 6.170 1.424 7.732 1.00 91.62 234 VAL A O 1
ATOM 1739 N N . TYR A 1 235 ? 4.207 1.002 6.766 1.00 95.31 235 TYR A N 1
ATOM 1740 C CA . TYR A 1 235 ? 4.452 -0.416 6.578 1.00 95.31 235 TYR A CA 1
ATOM 1741 C C . TYR A 1 235 ? 4.869 -0.642 5.134 1.00 95.31 235 TYR A C 1
ATOM 1743 O O . TYR A 1 235 ? 4.101 -0.324 4.222 1.00 95.31 235 TYR A O 1
ATOM 1751 N N . GLU A 1 236 ? 6.049 -1.213 4.950 1.00 95.94 236 GLU A N 1
ATOM 1752 C CA . GLU A 1 236 ? 6.684 -1.379 3.650 1.00 95.94 236 GLU A CA 1
ATOM 1753 C C . GLU A 1 236 ? 6.521 -2.820 3.149 1.00 95.94 236 GLU A C 1
ATOM 1755 O O . GLU A 1 236 ? 6.630 -3.816 3.873 1.00 95.94 236 GLU A O 1
ATOM 1760 N N . SER A 1 237 ? 6.228 -2.960 1.860 1.00 97.31 237 SER A N 1
ATOM 1761 C CA . SER A 1 237 ? 6.127 -4.247 1.186 1.00 97.31 237 SER A CA 1
ATOM 1762 C C . SER A 1 237 ? 6.645 -4.160 -0.241 1.00 97.31 237 SER A C 1
ATOM 1764 O O . SER A 1 237 ? 6.645 -3.120 -0.874 1.00 97.31 237 SER A O 1
ATOM 1766 N N . GLY A 1 238 ? 7.084 -5.284 -0.788 1.00 96.88 238 GLY A N 1
ATOM 1767 C CA . GLY A 1 238 ? 7.672 -5.322 -2.122 1.00 96.88 238 GLY A CA 1
ATOM 1768 C C . GLY A 1 238 ? 8.809 -6.322 -2.206 1.00 96.88 238 GLY A C 1
ATOM 1769 O O . GLY A 1 238 ? 8.879 -7.269 -1.409 1.00 96.88 238 GLY A O 1
ATOM 1770 N N . THR A 1 239 ? 9.661 -6.127 -3.203 1.00 96.75 239 THR A N 1
ATOM 1771 C CA . THR A 1 239 ? 10.883 -6.914 -3.431 1.00 96.75 239 THR A CA 1
ATOM 1772 C C . THR A 1 239 ? 12.141 -6.183 -2.971 1.00 96.75 239 THR A C 1
ATOM 1774 O O . THR A 1 239 ? 13.161 -6.827 -2.752 1.00 96.75 239 THR A O 1
ATOM 1777 N N . ASP A 1 240 ? 12.065 -4.861 -2.841 1.00 96.31 240 ASP A N 1
ATOM 1778 C CA . ASP A 1 240 ? 13.091 -3.997 -2.266 1.00 96.31 240 ASP A CA 1
ATOM 1779 C C . ASP A 1 240 ? 12.357 -2.906 -1.486 1.00 96.31 240 ASP A C 1
ATOM 1781 O O . ASP A 1 240 ? 11.451 -2.295 -2.038 1.00 96.31 240 ASP A O 1
ATOM 1785 N N . LEU A 1 241 ? 12.689 -2.748 -0.207 1.00 95.56 241 LEU A N 1
ATOM 1786 C CA . LEU A 1 241 ? 11.989 -1.875 0.746 1.00 95.56 241 LEU A CA 1
ATOM 1787 C C . LEU A 1 241 ? 12.814 -0.619 1.061 1.00 95.56 241 LEU A C 1
ATOM 1789 O O . LEU A 1 241 ? 12.820 -0.122 2.182 1.00 95.56 241 LEU A O 1
ATOM 1793 N N . THR A 1 242 ? 13.668 -0.226 0.116 1.00 92.69 242 THR A N 1
ATOM 1794 C CA . THR A 1 242 ? 14.572 0.916 0.265 1.00 92.69 242 THR A CA 1
ATOM 1795 C C . THR A 1 242 ? 14.475 1.908 -0.889 1.00 92.69 242 THR A C 1
ATOM 1797 O O . THR A 1 242 ? 15.267 2.845 -0.959 1.00 92.69 242 THR A O 1
ATOM 1800 N N . ILE A 1 243 ? 13.544 1.682 -1.816 1.00 91.62 243 ILE A N 1
ATOM 1801 C CA . ILE A 1 243 ? 13.290 2.506 -2.994 1.00 91.62 243 ILE A CA 1
ATOM 1802 C C . ILE A 1 243 ? 12.616 3.809 -2.568 1.00 91.62 243 ILE A C 1
ATOM 1804 O O . ILE A 1 243 ? 13.094 4.879 -2.950 1.00 91.62 243 ILE A O 1
ATOM 1808 N N . ILE A 1 244 ? 11.524 3.744 -1.801 1.00 88.94 244 ILE A N 1
ATOM 1809 C CA . ILE A 1 244 ? 10.845 4.945 -1.310 1.00 88.94 244 ILE A CA 1
ATOM 1810 C C . ILE A 1 244 ? 11.720 5.573 -0.219 1.00 88.94 244 ILE A C 1
ATOM 1812 O O . ILE A 1 244 ? 12.457 4.909 0.506 1.00 88.94 244 ILE A O 1
ATOM 1816 N N . GLY A 1 245 ? 11.759 6.904 -0.200 1.00 80.69 245 GLY A N 1
ATOM 1817 C CA . GLY A 1 245 ? 12.665 7.639 0.674 1.00 80.69 245 GLY A CA 1
ATOM 1818 C C . GLY A 1 245 ? 12.059 7.807 2.059 1.00 80.69 245 GLY A C 1
ATOM 1819 O O . GLY A 1 245 ? 10.843 7.864 2.217 1.00 80.69 245 GLY A O 1
ATOM 1820 N N . THR A 1 246 ? 12.908 7.976 3.068 1.00 75.31 246 THR A N 1
ATOM 1821 C CA . THR A 1 246 ? 12.449 8.119 4.456 1.00 75.31 246 THR A CA 1
ATOM 1822 C C . THR A 1 246 ? 11.902 9.508 4.782 1.00 75.31 246 THR A C 1
ATOM 1824 O O . THR A 1 246 ? 11.382 9.693 5.869 1.00 75.31 246 THR A O 1
ATOM 1827 N N . GLY A 1 247 ? 12.007 10.497 3.881 1.00 63.34 247 GLY A N 1
ATOM 1828 C CA . GLY A 1 247 ? 11.567 11.867 4.172 1.00 63.34 247 GLY A CA 1
ATOM 1829 C C . GLY A 1 247 ? 12.358 12.547 5.295 1.00 63.34 247 GLY A C 1
ATOM 1830 O O . GLY A 1 247 ? 13.145 11.927 6.003 1.00 63.34 247 GLY A O 1
ATOM 1831 N N . SER A 1 248 ? 12.174 13.860 5.448 1.00 51.53 248 SER A N 1
ATOM 1832 C CA . SER A 1 248 ? 12.490 14.560 6.708 1.00 51.53 248 SER A CA 1
ATOM 1833 C C . SER A 1 248 ? 11.243 14.842 7.553 1.00 51.53 248 SER A C 1
ATOM 1835 O O . SER A 1 248 ? 11.377 15.307 8.681 1.00 51.53 248 SER A O 1
ATOM 1837 N N . ASP A 1 249 ? 10.056 14.608 6.985 1.00 47.72 249 ASP A N 1
ATOM 1838 C CA . ASP A 1 249 ? 8.740 14.826 7.606 1.00 47.72 249 ASP A CA 1
ATOM 1839 C C . ASP A 1 249 ? 7.909 13.529 7.716 1.00 47.72 249 ASP A C 1
ATOM 1841 O O . ASP A 1 249 ? 6.734 13.561 8.084 1.00 47.72 249 ASP A O 1
ATOM 1845 N N . PHE A 1 250 ? 8.528 12.383 7.403 1.00 47.25 250 PHE A N 1
ATOM 1846 C CA . PHE A 1 250 ? 8.030 11.060 7.768 1.00 47.25 250 PHE A CA 1
ATOM 1847 C C . PHE A 1 250 ? 8.884 10.519 8.905 1.00 47.25 250 PHE A C 1
ATOM 1849 O O . PHE A 1 250 ? 10.072 10.204 8.696 1.00 47.25 250 PHE A O 1
#

Radius of gyration: 32.94 Å; chains: 1; bounding box: 113×54×63 Å

Sequence (250 aa):
MIKNKIKESLLKLKLSKLQSEGQNTCEDVGFTLLELLIVISIIAILSTILIIALNPAETLKKARDVQRLADLAAVKTAISIYITNATSTIYLSGDETSTHCQTTSGTYASGDRVYYSVSQAGTSITDTTIDGGTSLQPAPIQVATVAEIGEIDGSGWVPVNLNRITGGSPISAFPADPTNTISTAGAVTTSDLTYRYACQSTLNTFEIDARLESQAFTSDDNKHTTDGGNNSNVYESGTDLTIIGTGSDF

InterPro domains:
  IPR012902 Prokaryotic N-terminal methylation site [PF07963] (30-50)
  IPR012902 Prokaryotic N-terminal methylation site [TIGR02532] (30-50)
  IPR045584 Pilin-like [SSF545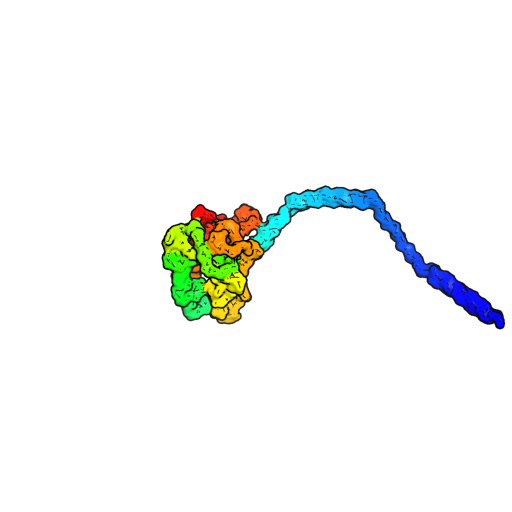23] (31-128)